Protein AF-A0A2H0HVI5-F1 (afdb_monomer)

Solvent-accessible surface area (backbone atoms only — not comparable to full-atom values): 10942 Å² total; per-residue (Å²): 142,83,60,81,92,54,60,85,53,60,48,28,51,27,35,54,30,91,53,83,80,49,77,86,46,55,82,79,47,24,50,97,37,53,7,28,46,38,38,41,55,53,26,44,51,46,45,40,41,81,86,50,57,68,67,58,27,53,53,19,46,55,47,38,62,49,37,42,50,35,35,37,39,36,44,30,23,17,41,48,92,33,63,17,31,58,68,41,60,29,34,49,93,87,42,84,47,24,49,31,56,37,69,78,41,56,43,52,46,61,58,40,62,72,48,68,34,72,66,49,41,52,52,50,48,67,71,68,52,78,81,70,46,82,85,70,50,62,98,75,74,43,57,63,53,44,30,39,52,15,19,45,44,41,67,78,68,53,66,75,65,98,51,54,62,52,56,71,65,55,40,62,66,47,32,64,56,54,53,49,31,53,45,50,24,52,48,52,46,51,51,52,52,48,56,40,74,66,55,86,130

pLDDT: mean 90.85, std 12.16, range [41.56, 98.5]

Foldseek 3Di:
DDDPVCPQLPQLLAFADQDLVLDDDCVVGQNVLSHVQSLLVVLLLQLLDPPHDPVSNVVSLVSNLNSLLSLLQLLSLHHPVCSSQVNAWADEPNDIDTLSCCSVEVLCPVVCVVLVHPVSLLVVLVVPDPDPAVVVDPPPPGSSVSNSVSSNCCVVLVSPDPDRYDYVVSSVSCNVSSSVSNNVSVNVSVVSSCCSHVPDD

Structure (mmCIF, N/CA/C/O backbone):
data_AF-A0A2H0HVI5-F1
#
_entry.id   AF-A0A2H0HVI5-F1
#
loop_
_atom_site.group_PDB
_atom_site.id
_atom_site.type_symbol
_atom_site.label_atom_id
_atom_site.label_alt_id
_atom_site.label_comp_id
_atom_site.label_asym_id
_atom_site.label_entity_id
_atom_site.label_seq_id
_atom_site.pdbx_PDB_ins_code
_atom_site.Cartn_x
_atom_site.Cartn_y
_atom_site.Cartn_z
_atom_site.occupancy
_atom_site.B_iso_or_equiv
_atom_site.auth_seq_id
_atom_site.auth_comp_id
_atom_site.auth_asym_id
_atom_site.auth_atom_id
_atom_site.pdbx_PDB_model_num
ATOM 1 N N . ARG A 1 1 ? 9.555 -7.559 12.140 1.00 42.09 1 ARG A N 1
ATOM 2 C CA . ARG A 1 1 ? 9.391 -8.697 11.203 1.00 42.09 1 ARG A CA 1
ATOM 3 C C . ARG A 1 1 ? 10.312 -9.815 11.693 1.00 42.09 1 ARG A C 1
ATOM 5 O O . ARG A 1 1 ? 11.499 -9.544 11.778 1.00 42.09 1 ARG A O 1
ATOM 12 N N . GLY A 1 2 ? 9.794 -10.984 12.095 1.00 51.91 2 GLY A N 1
ATOM 13 C CA . GLY A 1 2 ? 10.638 -12.141 12.462 1.00 51.91 2 GLY A CA 1
ATOM 14 C C . GLY A 1 2 ? 10.298 -12.902 13.751 1.00 51.91 2 GLY A C 1
ATOM 15 O O . GLY A 1 2 ? 10.940 -13.909 14.012 1.00 51.91 2 GLY A O 1
ATOM 16 N N . ASP A 1 3 ? 9.310 -12.474 14.535 1.00 54.81 3 ASP A N 1
ATOM 17 C CA . ASP A 1 3 ? 8.812 -13.265 15.669 1.00 54.81 3 ASP A CA 1
ATOM 18 C C . ASP A 1 3 ? 7.831 -14.328 15.137 1.00 54.81 3 ASP A C 1
ATOM 20 O O . ASP A 1 3 ? 6.892 -13.999 14.403 1.00 54.81 3 ASP A O 1
ATOM 24 N N . GLU A 1 4 ? 8.095 -15.605 15.433 1.00 62.34 4 GLU A N 1
ATOM 25 C CA . GLU A 1 4 ? 7.325 -16.758 14.941 1.00 62.34 4 GLU A CA 1
ATOM 26 C C . GLU A 1 4 ? 5.834 -16.640 15.262 1.00 62.34 4 GLU A C 1
ATOM 28 O O . GLU A 1 4 ? 4.999 -17.074 14.465 1.00 62.34 4 GLU A O 1
ATOM 33 N N . ASN A 1 5 ? 5.508 -15.943 16.354 1.00 70.50 5 ASN A N 1
ATOM 34 C CA . ASN A 1 5 ? 4.143 -15.690 16.794 1.00 70.50 5 ASN A CA 1
ATOM 35 C C . ASN A 1 5 ? 3.329 -14.822 15.826 1.00 70.50 5 ASN A C 1
ATOM 37 O O . ASN A 1 5 ? 2.111 -14.815 15.932 1.00 70.50 5 ASN A O 1
ATOM 41 N N . TRP A 1 6 ? 3.956 -14.119 14.875 1.00 79.38 6 TRP A N 1
ATOM 42 C CA . TRP A 1 6 ? 3.275 -13.188 13.961 1.00 79.38 6 TRP A CA 1
ATOM 43 C C . TRP A 1 6 ? 3.305 -13.618 12.494 1.00 79.38 6 TRP A C 1
ATOM 45 O O . TRP A 1 6 ? 2.851 -12.880 11.626 1.00 79.38 6 TRP A O 1
ATOM 55 N N . ARG A 1 7 ? 3.797 -14.823 12.175 1.00 81.44 7 ARG A N 1
ATOM 56 C CA . ARG A 1 7 ? 3.817 -15.319 10.782 1.00 81.44 7 ARG A CA 1
ATOM 57 C C . ARG A 1 7 ? 2.430 -15.359 10.139 1.00 81.44 7 ARG A C 1
ATOM 59 O O . ARG A 1 7 ? 2.315 -15.168 8.930 1.00 81.44 7 ARG A O 1
ATOM 66 N N . PHE A 1 8 ? 1.392 -15.565 10.946 1.00 86.31 8 PHE A N 1
ATOM 67 C CA . PHE A 1 8 ? 0.007 -15.611 10.487 1.00 86.31 8 PHE A CA 1
ATOM 68 C C . PHE A 1 8 ? -0.481 -14.281 9.888 1.00 86.31 8 PHE A C 1
ATOM 70 O O . PHE A 1 8 ? -1.423 -14.298 9.105 1.00 86.31 8 PHE A O 1
ATOM 77 N N . THR A 1 9 ? 0.166 -13.147 10.189 1.00 91.62 9 THR A N 1
ATOM 78 C CA . THR A 1 9 ? -0.220 -11.841 9.630 1.00 91.62 9 THR A CA 1
ATOM 79 C C . THR A 1 9 ? 0.353 -11.601 8.239 1.00 91.62 9 THR A C 1
ATOM 81 O O . THR A 1 9 ? 0.055 -10.578 7.641 1.00 91.62 9 THR A O 1
ATOM 84 N N . GLY A 1 10 ? 1.173 -12.508 7.694 1.00 92.31 10 GLY A N 1
ATOM 85 C CA . GLY A 1 10 ? 1.771 -12.354 6.363 1.00 92.31 10 GLY A CA 1
ATOM 86 C C . GLY A 1 10 ? 0.758 -11.969 5.271 1.00 92.31 10 GLY A C 1
ATOM 87 O O . GLY A 1 10 ? 0.993 -10.983 4.576 1.00 92.31 10 GLY A O 1
ATOM 88 N N . PRO A 1 11 ? -0.383 -12.674 5.144 1.00 95.12 11 PRO A N 1
ATOM 89 C CA . PRO A 1 11 ? -1.438 -12.331 4.188 1.00 95.12 11 PRO A CA 1
ATOM 90 C C . PRO A 1 11 ? -2.110 -10.976 4.426 1.00 95.12 11 PRO A C 1
ATOM 92 O O . PRO A 1 11 ? -2.669 -10.405 3.499 1.00 95.12 11 PRO A O 1
ATOM 95 N N . TRP A 1 1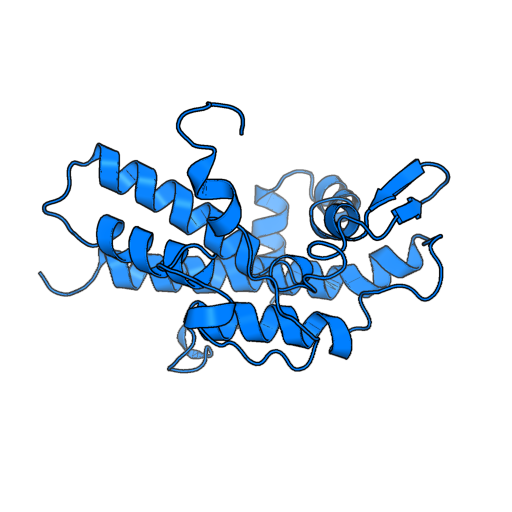2 ? -2.045 -10.427 5.642 1.00 97.69 12 TRP A N 1
ATOM 96 C CA . TRP A 1 12 ? -2.689 -9.152 5.970 1.00 97.69 12 TRP A CA 1
ATOM 97 C C . TRP A 1 12 ? -2.056 -7.969 5.250 1.00 97.69 12 TRP A C 1
ATOM 99 O O . TRP A 1 12 ? -2.647 -6.905 5.219 1.00 97.69 12 TRP A O 1
ATOM 109 N N . HIS A 1 13 ? -0.865 -8.125 4.684 1.00 97.19 13 HIS A N 1
ATOM 110 C CA . HIS A 1 13 ? -0.154 -7.021 4.055 1.00 97.19 13 HIS A CA 1
ATOM 111 C C . HIS A 1 13 ? -0.557 -6.796 2.597 1.00 97.19 13 HIS A C 1
ATOM 113 O O . HIS A 1 13 ? -0.089 -5.838 2.006 1.00 97.19 13 HIS A O 1
ATOM 119 N N . TYR A 1 14 ? -1.379 -7.646 1.977 1.00 95.69 14 TYR A N 1
ATOM 120 C CA . TYR A 1 14 ? -1.675 -7.525 0.547 1.00 95.69 14 TYR A CA 1
ATOM 121 C C . TYR A 1 14 ? -3.065 -8.045 0.166 1.00 95.69 14 TYR A C 1
ATOM 123 O O . TYR A 1 14 ? -3.761 -8.704 0.941 1.00 95.69 14 TYR A O 1
ATOM 131 N N . LEU A 1 15 ? -3.447 -7.754 -1.073 1.00 95.56 15 LEU A N 1
ATOM 132 C CA . LEU A 1 15 ? -4.548 -8.342 -1.816 1.00 95.56 15 LEU A CA 1
ATOM 133 C C . LEU A 1 15 ? -4.002 -8.831 -3.164 1.00 95.56 15 LEU A C 1
ATOM 135 O O . LEU A 1 15 ? -3.694 -8.034 -4.043 1.00 95.56 15 LEU A O 1
ATOM 139 N N . ASN A 1 16 ? -3.900 -10.146 -3.348 1.00 89.44 16 ASN A N 1
ATOM 140 C CA . ASN A 1 16 ? -3.445 -10.702 -4.623 1.00 89.44 16 ASN A CA 1
ATOM 141 C C . ASN A 1 16 ? -4.637 -10.984 -5.536 1.00 89.44 16 ASN A C 1
ATOM 143 O O . ASN A 1 16 ? -5.359 -11.965 -5.321 1.00 89.44 16 ASN A O 1
ATOM 147 N N . VAL A 1 17 ? -4.802 -10.171 -6.577 1.00 89.25 17 VAL A N 1
ATOM 148 C CA . VAL A 1 17 ? -5.860 -10.321 -7.584 1.00 89.25 17 VAL A CA 1
ATOM 149 C C . VAL A 1 17 ? -5.454 -11.320 -8.678 1.00 89.25 17 VAL A C 1
ATOM 151 O O . VAL A 1 17 ? -4.260 -11.481 -8.963 1.00 89.25 17 VAL A O 1
ATOM 154 N N . PRO A 1 18 ? -6.410 -12.045 -9.289 1.00 88.88 18 PRO A N 1
ATOM 155 C CA . PRO A 1 18 ? -6.102 -12.988 -10.367 1.00 88.88 18 PRO A CA 1
ATOM 156 C C . PRO A 1 18 ? -5.662 -12.290 -11.662 1.00 88.88 18 PRO A C 1
ATOM 158 O O . PRO A 1 18 ? -4.845 -12.839 -12.398 1.00 88.88 18 PRO A O 1
ATOM 161 N N . ASP A 1 19 ? -6.178 -11.089 -11.920 1.00 90.19 19 ASP A N 1
ATOM 162 C CA . ASP A 1 19 ? -5.877 -10.261 -13.083 1.00 90.19 19 ASP A CA 1
ATOM 163 C C . ASP A 1 19 ? -6.033 -8.765 -12.745 1.00 90.19 19 ASP A C 1
ATOM 165 O O . ASP A 1 19 ? -6.503 -8.394 -11.668 1.00 90.19 19 ASP A O 1
ATOM 169 N N . LEU A 1 20 ? -5.631 -7.893 -13.677 1.00 88.19 20 LEU A N 1
ATOM 170 C CA . LEU A 1 20 ? -5.761 -6.434 -13.544 1.00 88.19 20 LEU A CA 1
ATOM 171 C C . LEU A 1 20 ? -7.160 -5.911 -13.918 1.00 88.19 20 LEU A C 1
ATOM 173 O O . LEU A 1 20 ? -7.317 -4.725 -14.197 1.00 88.19 20 LEU A O 1
ATOM 177 N N . GLY A 1 21 ? -8.178 -6.776 -13.934 1.00 89.69 21 GLY A N 1
ATOM 178 C CA . GLY A 1 21 ? -9.580 -6.362 -13.930 1.00 89.69 21 GLY A CA 1
ATOM 179 C C . GLY A 1 21 ? -10.015 -5.804 -12.574 1.00 89.69 21 GLY A C 1
ATOM 180 O O . GLY A 1 21 ? -11.045 -5.140 -12.498 1.00 89.69 21 GLY A O 1
ATOM 181 N N . CYS A 1 22 ? -9.218 -6.037 -11.520 1.00 90.62 22 CYS A N 1
ATOM 182 C CA . CYS A 1 22 ? -9.430 -5.503 -10.173 1.00 90.62 22 CYS A CA 1
ATOM 183 C C . CYS A 1 22 ? -10.828 -5.815 -9.618 1.00 90.62 22 CYS A C 1
ATOM 185 O O . CYS A 1 22 ? -11.412 -5.034 -8.873 1.00 90.62 22 CYS A O 1
ATOM 187 N N . ASP A 1 23 ? -11.380 -6.971 -9.984 1.00 90.69 23 ASP A N 1
ATOM 188 C CA . ASP A 1 23 ? -12.621 -7.466 -9.407 1.00 90.69 23 ASP A CA 1
ATOM 189 C C . ASP A 1 23 ? -12.309 -8.144 -8.073 1.00 90.69 23 ASP A C 1
ATOM 191 O O . ASP A 1 23 ? -11.677 -9.199 -8.050 1.00 90.69 23 ASP A O 1
ATOM 195 N N . TYR A 1 24 ? -12.717 -7.535 -6.960 1.00 92.06 24 TYR A N 1
ATOM 196 C CA . TYR A 1 24 ? -12.507 -8.097 -5.627 1.00 92.06 24 TYR A CA 1
ATOM 197 C C . TYR A 1 24 ? -13.657 -9.020 -5.226 1.00 92.06 24 TYR A C 1
ATOM 199 O O . TYR A 1 24 ? -14.791 -8.572 -5.035 1.00 92.06 24 TYR A O 1
ATOM 207 N N . GLN A 1 25 ? -13.338 -10.297 -5.008 1.00 93.75 25 GLN A N 1
ATOM 208 C CA . GLN A 1 25 ? -14.281 -11.302 -4.527 1.00 93.75 25 GLN A CA 1
ATOM 209 C C . GLN A 1 25 ? -13.816 -11.836 -3.164 1.00 93.75 25 GLN A C 1
ATOM 211 O O . GLN A 1 25 ? -12.875 -12.632 -3.123 1.00 93.75 25 GLN A O 1
ATOM 216 N N . PRO A 1 26 ? -14.466 -11.467 -2.039 1.00 93.00 26 PRO A N 1
ATOM 217 C CA . PRO A 1 26 ? -13.987 -11.827 -0.702 1.00 93.00 26 PRO A CA 1
ATOM 218 C C . PRO A 1 26 ? -13.716 -13.327 -0.492 1.00 93.00 26 PRO A C 1
ATOM 220 O O . PRO A 1 26 ? -12.635 -13.647 -0.004 1.00 93.00 26 PRO A O 1
ATOM 223 N N 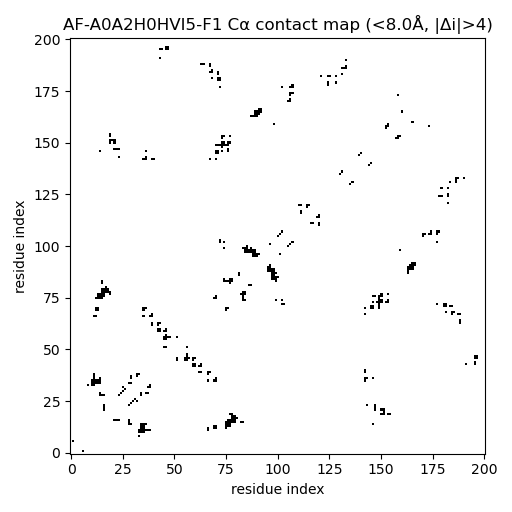. PRO A 1 27 ? -14.584 -14.270 -0.925 1.00 93.25 27 PRO A N 1
ATOM 224 C CA . PRO A 1 27 ? -14.304 -15.699 -0.752 1.00 93.25 27 PRO A CA 1
ATOM 225 C C . PRO A 1 27 ? -13.043 -16.185 -1.483 1.00 93.25 27 PRO A C 1
ATOM 227 O O . PRO A 1 27 ? -12.433 -17.167 -1.072 1.00 93.25 27 PRO A O 1
ATOM 230 N N . ARG A 1 28 ? -12.661 -15.516 -2.579 1.00 93.06 28 ARG A N 1
ATOM 231 C CA . ARG A 1 28 ? -11.523 -15.880 -3.433 1.00 93.06 28 ARG A CA 1
ATOM 232 C C . ARG A 1 28 ? -10.239 -15.167 -3.017 1.00 93.06 28 ARG A C 1
ATOM 234 O O . ARG A 1 28 ? -9.172 -15.774 -3.037 1.00 93.06 28 ARG A O 1
ATOM 241 N N . ASP A 1 29 ? -10.342 -13.880 -2.701 1.00 93.88 29 ASP A N 1
ATOM 242 C CA . ASP A 1 29 ? -9.189 -12.985 -2.561 1.00 93.88 29 ASP A CA 1
ATOM 243 C C . ASP A 1 29 ? -8.909 -12.587 -1.105 1.00 93.88 29 ASP A C 1
ATOM 245 O O . ASP A 1 29 ? -7.816 -12.116 -0.804 1.00 93.88 29 ASP A O 1
ATOM 249 N N . CYS A 1 30 ? -9.868 -12.797 -0.199 1.00 95.31 30 CYS A N 1
ATOM 250 C CA . CYS A 1 30 ? -9.744 -12.512 1.232 1.00 95.31 30 CYS A CA 1
ATOM 251 C C . CYS A 1 30 ? -10.417 -13.593 2.099 1.00 95.31 30 CYS A C 1
ATOM 253 O O . CYS A 1 30 ? -11.305 -13.283 2.904 1.00 95.31 30 CYS A O 1
ATOM 255 N N . PRO A 1 31 ? -10.044 -14.876 1.929 1.00 94.62 31 PRO A N 1
ATOM 256 C CA . PRO A 1 31 ? -10.649 -15.966 2.687 1.00 94.62 31 PRO A CA 1
ATOM 257 C C . PRO A 1 31 ? -10.483 -15.724 4.191 1.00 94.62 31 PRO A C 1
ATOM 259 O O . PRO A 1 31 ? -9.406 -15.346 4.653 1.00 94.62 31 PRO A O 1
ATOM 262 N N . ASP A 1 32 ? -11.570 -15.895 4.943 1.00 94.06 32 ASP A N 1
ATOM 263 C CA . ASP A 1 32 ? -11.634 -15.666 6.395 1.00 94.06 32 ASP A CA 1
ATOM 264 C C . ASP A 1 32 ? -11.198 -14.257 6.846 1.00 94.06 32 ASP A C 1
ATOM 266 O O . ASP A 1 32 ? -10.831 -14.047 8.001 1.00 94.06 32 ASP A O 1
ATOM 270 N N . GLY A 1 33 ? -11.209 -13.273 5.938 1.00 94.62 33 GLY A N 1
ATOM 271 C CA . GLY A 1 33 ? -10.701 -11.928 6.210 1.00 94.62 33 GLY A CA 1
ATOM 272 C C . GLY A 1 33 ? -9.169 -11.824 6.231 1.00 94.62 33 GLY A C 1
ATOM 273 O O . GLY A 1 33 ? -8.643 -10.781 6.615 1.00 94.62 33 GLY A O 1
ATOM 274 N N . ASN A 1 34 ? -8.439 -12.863 5.808 1.00 95.62 34 ASN A N 1
ATOM 275 C CA . ASN A 1 34 ? -6.972 -12.886 5.769 1.00 95.62 34 ASN A CA 1
ATOM 276 C C . ASN A 1 34 ? -6.408 -12.206 4.513 1.00 95.62 34 ASN A C 1
ATOM 278 O O . ASN A 1 34 ? -5.737 -12.824 3.688 1.00 95.62 34 ASN A O 1
ATOM 282 N N . CYS A 1 35 ? -6.668 -10.911 4.396 1.00 97.06 35 CYS A N 1
ATOM 283 C CA . CYS A 1 35 ? -6.061 -10.005 3.426 1.00 97.06 35 CYS A CA 1
ATOM 284 C C . CYS A 1 35 ? -5.971 -8.599 4.034 1.00 97.06 35 CYS A C 1
ATOM 286 O O . CYS A 1 35 ? -6.497 -8.364 5.124 1.00 97.06 35 CYS A O 1
ATOM 288 N N . VAL A 1 36 ? -5.367 -7.647 3.322 1.00 98.00 36 VAL A N 1
ATOM 289 C CA . VAL A 1 36 ? -5.245 -6.256 3.795 1.00 98.00 36 VAL A CA 1
ATOM 290 C C . VAL A 1 36 ? -6.581 -5.579 4.106 1.00 98.00 36 VAL A C 1
ATOM 292 O O . VAL A 1 36 ? -6.726 -5.027 5.196 1.00 98.00 36 VAL A O 1
ATOM 295 N N . ILE A 1 37 ? -7.594 -5.745 3.250 1.00 97.50 37 ILE A N 1
ATOM 296 C CA . ILE A 1 37 ? -8.943 -5.193 3.464 1.00 97.50 37 ILE A CA 1
ATOM 297 C C . ILE A 1 37 ? -9.532 -5.720 4.783 1.00 97.50 37 ILE A C 1
ATOM 299 O O . ILE A 1 37 ? -9.935 -4.951 5.656 1.00 97.50 37 ILE A O 1
ATOM 303 N N . GLY A 1 38 ? -9.559 -7.049 4.948 1.00 97.62 38 GLY A N 1
ATOM 304 C CA . GLY A 1 38 ? -10.138 -7.693 6.129 1.00 97.62 38 GLY A CA 1
ATOM 305 C C . GLY A 1 38 ? -9.365 -7.387 7.412 1.00 97.62 38 GLY A C 1
ATOM 306 O O . GLY A 1 38 ? -9.968 -7.187 8.469 1.00 97.62 38 GLY A O 1
ATOM 307 N N . ALA A 1 39 ? -8.038 -7.287 7.322 1.00 98.25 39 ALA A N 1
ATOM 308 C CA . ALA A 1 39 ? -7.184 -6.961 8.451 1.00 98.25 39 ALA A CA 1
ATOM 309 C C . ALA A 1 39 ? -7.342 -5.501 8.898 1.00 98.25 39 ALA A C 1
ATOM 311 O O . ALA A 1 39 ? -7.456 -5.263 10.102 1.00 98.25 39 ALA A O 1
ATOM 312 N N . ILE A 1 40 ? -7.419 -4.533 7.975 1.00 98.38 40 ILE A N 1
ATOM 313 C CA . ILE A 1 40 ? -7.707 -3.132 8.324 1.00 98.38 40 ILE A CA 1
ATOM 314 C C . ILE A 1 40 ? -9.057 -3.046 9.039 1.00 98.38 40 ILE A C 1
ATOM 316 O O . ILE A 1 40 ? -9.129 -2.488 10.136 1.00 98.38 40 ILE A O 1
ATOM 320 N N . ASP A 1 41 ? -10.102 -3.662 8.488 1.00 97.25 41 ASP A N 1
ATOM 321 C CA . ASP A 1 41 ? -11.434 -3.687 9.097 1.00 97.25 41 ASP A CA 1
ATOM 322 C C . ASP A 1 41 ? -11.423 -4.297 10.507 1.00 97.25 41 ASP A C 1
ATOM 324 O O . ASP A 1 41 ? -11.965 -3.723 11.456 1.00 97.25 41 ASP A O 1
ATOM 328 N N . ALA A 1 42 ? -10.803 -5.468 10.671 1.00 97.88 42 ALA A N 1
ATOM 329 C CA . ALA A 1 42 ? -10.755 -6.168 11.951 1.00 97.88 42 ALA A CA 1
ATOM 330 C C . ALA A 1 42 ? -9.976 -5.377 13.012 1.00 97.88 42 ALA A C 1
ATOM 332 O O . ALA A 1 42 ? -10.465 -5.198 14.130 1.00 97.88 42 ALA A O 1
ATOM 333 N N . GLN A 1 43 ? -8.792 -4.865 12.668 1.00 98.25 43 GLN A N 1
ATOM 334 C CA . GLN A 1 43 ? -7.958 -4.119 13.612 1.00 98.25 43 GLN A CA 1
ATOM 335 C C . GLN A 1 43 ? -8.574 -2.758 13.956 1.00 98.25 43 GLN A C 1
ATOM 337 O O . GLN A 1 43 ? -8.507 -2.332 15.107 1.00 98.25 43 GLN A O 1
ATOM 342 N N . THR A 1 44 ? -9.272 -2.112 13.020 1.00 97.50 44 THR A N 1
ATOM 343 C CA . THR A 1 44 ? -10.004 -0.866 13.302 1.00 97.50 44 THR A CA 1
ATOM 344 C C . THR A 1 44 ? -11.121 -1.087 14.324 1.00 97.50 44 THR A C 1
ATOM 346 O O . THR A 1 44 ? -11.270 -0.282 15.242 1.00 97.50 44 THR A O 1
ATOM 349 N N . ARG A 1 45 ? -11.859 -2.207 14.244 1.00 97.19 45 ARG A N 1
ATOM 350 C CA . ARG A 1 45 ? -12.878 -2.557 15.254 1.00 97.19 45 ARG A CA 1
ATOM 351 C C . ARG A 1 45 ? -12.263 -2.771 16.639 1.00 97.19 45 ARG A C 1
ATOM 353 O O . ARG A 1 45 ? -12.782 -2.241 17.615 1.00 97.19 45 ARG A O 1
ATOM 360 N N . VAL A 1 46 ? -11.136 -3.485 16.725 1.00 97.88 46 VAL A N 1
ATOM 361 C CA . VAL A 1 46 ? -10.410 -3.682 17.998 1.00 97.88 46 VAL A CA 1
ATOM 362 C C . VAL A 1 46 ? -9.910 -2.352 18.565 1.00 97.88 46 VAL A C 1
ATOM 364 O O . VAL A 1 46 ? -9.955 -2.139 19.773 1.00 97.88 46 VAL A O 1
ATOM 367 N N . LEU A 1 47 ? -9.438 -1.444 17.708 1.00 97.50 47 LEU A N 1
ATOM 368 C CA . LEU A 1 47 ? -8.967 -0.123 18.117 1.00 97.50 47 LEU A CA 1
ATOM 369 C C . LEU A 1 47 ? -10.101 0.751 18.683 1.00 97.50 47 LEU A C 1
ATOM 371 O O . LEU A 1 47 ? -9.892 1.436 19.695 1.00 97.50 47 LEU A O 1
ATOM 375 N N . ALA A 1 48 ? -11.275 0.714 18.049 1.00 96.62 48 ALA A N 1
ATOM 376 C CA . ALA A 1 48 ? -12.454 1.490 18.434 1.00 96.62 48 ALA A CA 1
ATOM 377 C C . ALA A 1 48 ? -13.113 0.983 19.728 1.00 96.62 48 ALA A C 1
ATOM 379 O O . ALA A 1 48 ? -13.660 1.769 20.498 1.00 96.62 48 ALA A O 1
ATOM 380 N N . ASP A 1 49 ? -13.028 -0.318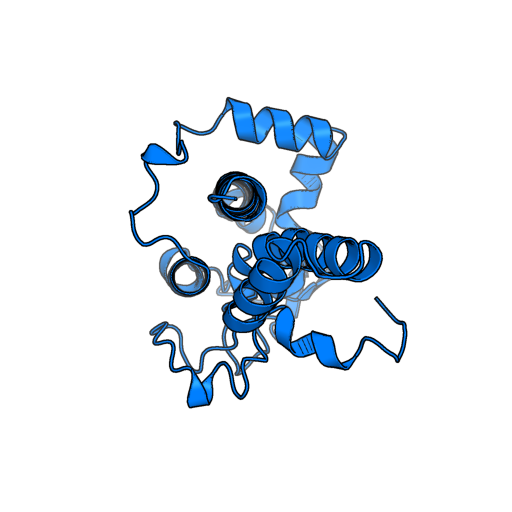 20.001 1.00 96.69 49 ASP A N 1
ATOM 381 C CA . ASP A 1 49 ? -13.638 -0.931 21.178 1.00 96.69 49 ASP A CA 1
ATOM 382 C C . ASP A 1 49 ? -12.889 -0.549 22.470 1.00 96.69 49 ASP A C 1
ATOM 384 O O . ASP A 1 49 ? -11.822 -1.076 22.799 1.00 96.69 49 ASP A O 1
ATOM 388 N N . ALA A 1 50 ? -13.468 0.382 23.235 1.00 94.31 50 ALA A N 1
ATOM 389 C CA . ALA A 1 50 ? -12.915 0.856 24.502 1.00 94.31 50 ALA A CA 1
ATOM 390 C C . ALA A 1 50 ? -12.917 -0.206 25.619 1.00 94.31 50 ALA A C 1
ATOM 392 O O . ALA A 1 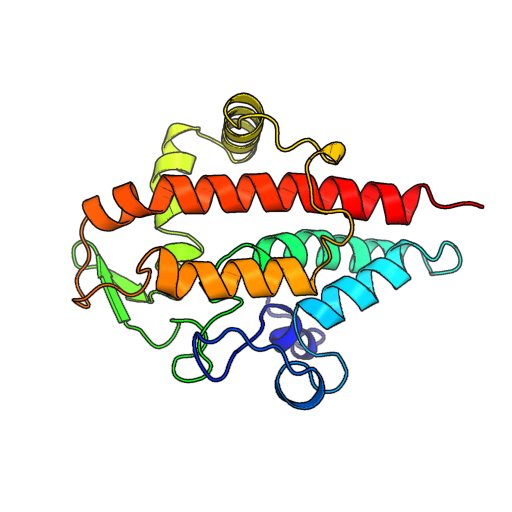50 ? -12.209 -0.020 26.610 1.00 94.31 50 ALA A O 1
ATOM 393 N N . SER A 1 51 ? -13.663 -1.308 25.464 1.00 96.44 51 SER A N 1
ATOM 394 C CA . SER A 1 51 ? -13.667 -2.425 26.417 1.00 96.44 51 SER A CA 1
ATOM 395 C C . SER A 1 51 ? -12.442 -3.338 26.265 1.00 96.44 51 SER A C 1
ATOM 397 O O . SER A 1 51 ? -12.090 -4.064 27.198 1.00 96.44 51 SER A O 1
ATOM 399 N N . GLN A 1 52 ? -11.746 -3.278 25.122 1.00 97.69 52 GLN A N 1
ATOM 400 C CA . GLN A 1 52 ? -10.540 -4.070 24.894 1.00 97.69 52 GLN A CA 1
ATOM 401 C C . GLN A 1 52 ? -9.396 -3.644 25.821 1.00 97.69 52 GLN A C 1
ATOM 403 O O . GLN A 1 52 ? -9.206 -2.451 26.090 1.00 97.69 52 GLN A O 1
ATOM 408 N N . PRO A 1 53 ? -8.530 -4.589 26.232 1.00 97.94 53 PRO A N 1
ATOM 409 C CA . PRO A 1 53 ? -7.311 -4.259 26.951 1.00 97.94 53 PRO A CA 1
ATOM 410 C C . PRO A 1 53 ? -6.474 -3.228 26.187 1.00 97.94 53 PRO A C 1
ATOM 412 O O . PRO A 1 53 ? -6.242 -3.364 24.984 1.00 97.94 53 PRO A O 1
ATOM 415 N N . ARG A 1 54 ? -5.929 -2.233 26.897 1.00 96.50 54 ARG A N 1
ATOM 416 C CA . ARG A 1 54 ? -5.087 -1.173 26.304 1.00 96.50 54 ARG A CA 1
ATOM 417 C C . ARG A 1 54 ? -3.990 -1.726 25.389 1.00 96.50 54 ARG A C 1
ATOM 419 O O . ARG A 1 54 ? -3.737 -1.166 24.328 1.00 96.50 54 ARG A O 1
ATOM 426 N N . GLN A 1 55 ? -3.362 -2.831 25.785 1.00 97.19 55 GLN A N 1
ATOM 427 C CA . GLN A 1 55 ? -2.312 -3.475 24.999 1.00 97.19 55 GLN A CA 1
ATOM 428 C C . GLN A 1 55 ? -2.824 -3.995 23.644 1.00 97.19 55 GLN A C 1
ATOM 430 O O . GLN A 1 55 ? -2.166 -3.779 22.629 1.00 97.19 55 GLN A O 1
ATOM 435 N N . LYS A 1 56 ? -4.026 -4.586 23.603 1.00 96.94 56 LYS A N 1
ATOM 436 C CA . LYS A 1 56 ? -4.668 -5.033 22.356 1.00 96.94 56 LYS A CA 1
ATOM 437 C C . LYS A 1 56 ? -4.996 -3.865 21.436 1.00 96.94 56 LYS A C 1
ATOM 439 O O . LYS A 1 56 ? -4.749 -3.947 20.239 1.00 96.94 56 LYS A O 1
ATOM 444 N N . ARG A 1 57 ? -5.460 -2.747 21.996 1.00 97.88 57 ARG A N 1
ATOM 445 C CA . ARG A 1 57 ? -5.719 -1.519 21.227 1.00 97.88 57 ARG A CA 1
ATOM 446 C C . ARG A 1 57 ? -4.433 -0.907 20.658 1.00 97.88 57 ARG A C 1
ATOM 448 O O . ARG A 1 57 ? -4.433 -0.439 19.527 1.00 97.88 57 ARG A O 1
ATOM 455 N N . ILE A 1 58 ? -3.320 -0.952 21.398 1.00 97.19 58 ILE A N 1
ATOM 456 C CA . ILE A 1 58 ? -1.999 -0.511 20.906 1.00 97.19 58 ILE A CA 1
ATOM 457 C C . ILE A 1 58 ? -1.499 -1.410 19.768 1.00 97.19 58 ILE A C 1
ATOM 459 O O . ILE A 1 58 ? -0.949 -0.906 18.791 1.00 97.19 58 ILE A O 1
ATOM 463 N N . GLU A 1 59 ? -1.664 -2.728 19.883 1.00 96.75 59 GLU A N 1
ATOM 464 C CA . GLU A 1 59 ? -1.336 -3.673 18.806 1.00 96.75 59 GLU A CA 1
ATOM 465 C C . GLU A 1 59 ? -2.172 -3.391 17.555 1.00 96.75 59 GLU A C 1
ATOM 467 O O . GLU A 1 59 ? -1.609 -3.224 16.473 1.00 96.75 59 GLU A O 1
ATOM 472 N N . ALA A 1 60 ? -3.485 -3.228 17.721 1.00 97.62 60 ALA A N 1
ATOM 473 C CA . ALA A 1 60 ? -4.393 -2.877 16.639 1.00 97.62 60 ALA A CA 1
ATOM 474 C C . ALA A 1 60 ? -4.014 -1.555 15.961 1.00 97.62 60 ALA A C 1
ATOM 476 O O . ALA A 1 60 ? -3.942 -1.497 14.737 1.00 97.62 60 ALA A O 1
ATOM 477 N N . LEU A 1 61 ? -3.674 -0.517 16.734 1.00 98.00 61 LEU A N 1
ATOM 478 C CA . LEU A 1 61 ? -3.203 0.760 16.193 1.00 98.00 61 LEU A CA 1
ATOM 479 C C . LEU A 1 61 ? -1.957 0.588 15.314 1.00 98.00 61 LEU A C 1
ATOM 481 O O . LEU A 1 61 ? -1.889 1.163 14.231 1.00 98.00 61 LEU A O 1
ATOM 485 N N . LYS A 1 62 ? -0.976 -0.210 15.754 1.00 97.62 62 LYS A N 1
ATOM 486 C CA . LYS A 1 62 ? 0.239 -0.472 14.964 1.00 97.62 62 LYS A CA 1
ATOM 487 C C . LYS A 1 62 ? -0.093 -1.147 13.636 1.00 97.62 62 LYS A C 1
ATOM 489 O O . LYS A 1 62 ? 0.473 -0.757 12.617 1.00 97.62 62 LYS A O 1
ATOM 494 N N . PHE A 1 63 ? -1.000 -2.126 13.646 1.00 98.06 63 PHE A N 1
ATOM 495 C CA . PHE A 1 63 ? -1.455 -2.768 12.415 1.00 98.06 63 PHE A CA 1
ATOM 496 C C . PHE A 1 63 ? -2.196 -1.788 11.514 1.00 98.06 63 PHE A C 1
ATOM 498 O O . PHE A 1 63 ? -1.827 -1.673 10.356 1.00 98.06 63 PHE A O 1
ATOM 505 N N . VAL A 1 64 ? -3.164 -1.033 12.033 1.00 98.31 64 VAL A N 1
ATOM 506 C CA . VAL A 1 64 ? -3.915 -0.040 11.251 1.00 98.31 64 VAL A CA 1
ATOM 507 C C . VAL A 1 64 ? -2.973 0.948 10.557 1.00 98.31 64 VAL A C 1
ATOM 509 O O . VAL A 1 64 ? -3.059 1.124 9.346 1.00 98.31 64 VAL A O 1
ATOM 512 N N . VAL A 1 65 ? -2.019 1.538 11.287 1.00 97.69 65 VAL A N 1
ATOM 513 C CA . VAL A 1 65 ? -1.044 2.481 10.709 1.00 97.69 65 VAL A CA 1
ATOM 514 C C . VAL A 1 65 ? -0.226 1.834 9.588 1.00 97.69 65 VAL A C 1
ATOM 516 O O . VAL A 1 65 ? -0.005 2.453 8.551 1.00 97.69 65 VAL A O 1
ATOM 519 N N . HIS A 1 66 ? 0.228 0.597 9.788 1.00 97.81 66 HIS A N 1
ATOM 520 C CA . HIS A 1 66 ? 1.067 -0.099 8.816 1.00 97.81 66 HIS A CA 1
ATOM 521 C C . HIS A 1 66 ? 0.283 -0.532 7.572 1.00 97.81 66 HIS A C 1
ATOM 523 O O . HIS A 1 66 ? 0.701 -0.255 6.452 1.00 97.81 66 HIS A O 1
ATOM 529 N N . LEU A 1 67 ? -0.870 -1.169 7.773 1.00 98.50 67 LEU A N 1
ATOM 530 C CA . LEU A 1 67 ? -1.676 -1.762 6.712 1.00 98.50 67 LEU A CA 1
ATOM 531 C C . LEU A 1 67 ? -2.311 -0.711 5.803 1.00 98.50 67 LEU A C 1
ATOM 533 O O . LEU A 1 67 ? -2.382 -0.926 4.600 1.00 98.50 67 LEU A O 1
ATOM 537 N N . VAL A 1 68 ? -2.705 0.449 6.342 1.00 98.31 68 VAL A N 1
ATOM 538 C CA . VAL A 1 68 ? -3.172 1.562 5.499 1.00 98.31 68 VAL A CA 1
ATOM 539 C C . VAL A 1 68 ? -2.048 2.059 4.584 1.00 98.31 68 VAL A C 1
ATOM 541 O O . VAL A 1 68 ? -2.310 2.393 3.433 1.00 98.31 68 VAL A O 1
ATOM 544 N N . GLY A 1 69 ? -0.797 2.074 5.055 1.00 97.25 69 GLY A N 1
ATOM 545 C CA . GLY A 1 69 ? 0.361 2.368 4.208 1.00 97.25 69 GLY A CA 1
ATOM 546 C C . GLY A 1 69 ? 0.556 1.325 3.104 1.00 97.25 69 GLY A C 1
ATOM 547 O O . GLY A 1 69 ? 0.654 1.692 1.933 1.00 97.25 69 GLY A O 1
ATOM 548 N N . ASP A 1 70 ? 0.551 0.043 3.476 1.00 98.19 70 ASP A N 1
ATOM 549 C CA . ASP A 1 70 ? 0.687 -1.088 2.550 1.00 98.19 70 ASP A CA 1
ATOM 550 C C . ASP A 1 70 ? -0.391 -1.062 1.456 1.00 98.19 70 ASP A C 1
ATOM 552 O O . ASP A 1 70 ? -0.074 -1.130 0.273 1.00 98.19 70 ASP A O 1
ATOM 556 N N . GLU A 1 71 ? -1.663 -0.879 1.820 1.00 97.31 71 GLU A N 1
ATOM 557 C CA . GLU A 1 71 ? -2.787 -0.880 0.873 1.00 97.31 71 GLU A CA 1
ATOM 558 C C . GLU A 1 71 ? -2.675 0.216 -0.195 1.00 97.31 71 GLU A C 1
ATOM 560 O O . GLU A 1 71 ? -3.204 0.069 -1.298 1.00 97.31 71 GLU A O 1
ATOM 565 N N . HIS A 1 72 ? -1.958 1.307 0.092 1.00 97.50 72 HIS A N 1
ATOM 566 C CA . HIS A 1 72 ? -1.740 2.397 -0.856 1.00 97.50 72 HIS A CA 1
ATOM 567 C C . HIS A 1 72 ? -0.555 2.167 -1.801 1.00 97.50 72 HIS A C 1
ATOM 569 O O . HIS A 1 72 ? -0.470 2.868 -2.814 1.00 97.50 72 HIS A O 1
ATOM 575 N N . GLN A 1 73 ? 0.316 1.192 -1.526 1.00 98.19 73 GLN A N 1
ATOM 576 C CA . GLN A 1 73 ? 1.369 0.757 -2.443 1.00 98.19 73 GLN A CA 1
ATOM 577 C C . GLN A 1 73 ? 0.723 -0.102 -3.549 1.00 98.19 73 GLN A C 1
ATOM 579 O O . GLN A 1 73 ? 0.224 -1.187 -3.251 1.00 98.19 73 GLN A O 1
ATOM 584 N N . PRO A 1 74 ? 0.701 0.339 -4.825 1.00 97.94 74 PRO A N 1
ATOM 585 C CA . PRO A 1 74 ? -0.062 -0.333 -5.881 1.00 97.94 74 PRO A CA 1
ATOM 586 C C . PRO A 1 74 ? 0.159 -1.848 -5.982 1.00 97.94 74 PRO A C 1
ATOM 588 O O . PRO A 1 74 ? -0.790 -2.608 -6.144 1.00 97.94 74 PRO A O 1
ATOM 591 N N . LEU A 1 75 ? 1.401 -2.311 -5.830 1.00 98.00 75 LEU A N 1
ATOM 592 C CA . LEU A 1 75 ? 1.770 -3.720 -5.965 1.00 98.00 75 LEU A CA 1
ATOM 593 C C . LEU A 1 75 ? 1.407 -4.586 -4.748 1.00 98.00 75 LEU A C 1
ATOM 595 O O . LEU A 1 75 ? 1.477 -5.809 -4.856 1.00 98.00 75 LEU A O 1
ATOM 599 N N . HIS A 1 76 ? 0.974 -3.999 -3.627 1.00 97.94 76 HIS A N 1
ATOM 600 C CA . HIS A 1 76 ? 0.305 -4.753 -2.560 1.00 97.94 76 HIS A CA 1
ATOM 601 C C . HIS A 1 76 ? -1.123 -5.151 -2.953 1.00 97.94 76 HIS A C 1
ATOM 603 O O . HIS A 1 76 ? -1.664 -6.073 -2.356 1.00 97.94 76 HIS A O 1
ATOM 609 N N . ALA A 1 77 ? -1.717 -4.527 -3.975 1.00 96.12 77 ALA A N 1
ATOM 610 C CA . ALA A 1 77 ? -2.964 -4.958 -4.611 1.00 96.12 77 ALA A CA 1
ATOM 611 C C . ALA A 1 77 ? -2.690 -5.592 -5.995 1.00 96.12 77 ALA A C 1
ATOM 613 O O . ALA A 1 77 ? -3.377 -5.314 -6.979 1.00 96.12 77 ALA A O 1
ATOM 614 N N . GLY A 1 78 ? -1.603 -6.367 -6.086 1.00 93.31 78 GLY A N 1
ATOM 615 C CA . GLY A 1 78 ? -1.000 -6.816 -7.338 1.00 93.31 78 GLY A CA 1
ATOM 616 C C . GLY A 1 78 ? -1.406 -8.209 -7.814 1.00 93.31 78 GLY A C 1
ATOM 617 O O . GLY A 1 78 ? -2.252 -8.892 -7.238 1.00 93.31 78 GLY A O 1
ATOM 618 N N . LEU A 1 79 ? -0.774 -8.640 -8.906 1.00 93.44 79 LEU A N 1
ATOM 619 C CA . LEU A 1 79 ? -1.051 -9.927 -9.533 1.00 93.44 79 LEU A CA 1
ATOM 620 C C . LEU A 1 79 ? -0.595 -11.096 -8.656 1.00 93.44 79 LEU A C 1
ATOM 622 O O . LEU A 1 79 ? 0.537 -11.157 -8.174 1.00 93.44 79 LEU A O 1
ATOM 626 N N . ARG A 1 80 ? -1.459 -12.103 -8.524 1.00 93.44 80 ARG A N 1
ATOM 627 C CA . ARG A 1 80 ? -1.125 -13.349 -7.822 1.00 93.44 80 ARG A CA 1
ATOM 628 C C . ARG A 1 80 ? 0.005 -14.124 -8.501 1.00 93.44 80 ARG A C 1
ATOM 630 O O . ARG A 1 80 ? 0.785 -14.778 -7.815 1.00 93.44 80 ARG A O 1
ATOM 637 N N . THR A 1 81 ? 0.094 -14.055 -9.829 1.00 94.69 81 THR A N 1
ATOM 638 C CA . THR A 1 81 ? 1.034 -14.840 -10.647 1.00 94.69 81 THR A CA 1
ATOM 639 C C . THR A 1 81 ? 2.503 -14.516 -10.399 1.00 94.69 81 THR A C 1
ATOM 641 O O . THR A 1 81 ? 3.351 -15.347 -10.702 1.00 94.69 81 THR A O 1
ATOM 644 N N . ASP A 1 82 ? 2.811 -13.334 -9.867 1.00 95.88 82 ASP A N 1
ATOM 645 C CA . ASP A 1 82 ? 4.179 -12.905 -9.559 1.00 95.88 82 ASP A CA 1
ATOM 646 C C . ASP A 1 82 ? 4.315 -12.323 -8.143 1.00 95.88 82 ASP A C 1
ATOM 648 O O . ASP A 1 82 ? 5.277 -11.608 -7.836 1.00 95.88 82 ASP A O 1
ATOM 652 N N . ARG A 1 83 ? 3.330 -12.635 -7.287 1.00 95.88 83 ARG A N 1
ATOM 653 C CA . ARG A 1 83 ? 3.254 -12.204 -5.888 1.00 95.88 83 ARG A CA 1
ATOM 654 C C . ARG A 1 83 ? 3.372 -10.679 -5.755 1.00 95.88 83 ARG A C 1
ATOM 656 O O . ARG A 1 83 ? 4.167 -10.188 -4.952 1.00 95.88 83 ARG A O 1
ATOM 663 N N . GLY A 1 84 ? 2.634 -9.938 -6.582 1.00 96.00 84 GLY A N 1
ATOM 664 C CA . GLY A 1 84 ? 2.656 -8.477 -6.598 1.00 96.00 84 GLY A CA 1
ATOM 665 C C . GLY A 1 84 ? 4.005 -7.919 -7.049 1.00 96.00 84 GLY A C 1
ATOM 666 O O . GLY A 1 84 ? 4.561 -7.037 -6.403 1.00 96.00 84 GLY A O 1
ATOM 667 N N . GLY A 1 85 ? 4.590 -8.470 -8.112 1.00 97.44 85 GLY A N 1
ATOM 668 C CA . GLY A 1 85 ? 5.883 -8.021 -8.641 1.00 97.44 85 GLY A CA 1
ATOM 669 C C . GLY A 1 85 ? 7.118 -8.483 -7.858 1.00 97.44 85 GLY A C 1
ATOM 670 O O . GLY A 1 85 ? 8.232 -8.077 -8.198 1.00 97.44 85 GLY A O 1
ATOM 671 N N . ASN A 1 86 ? 6.972 -9.334 -6.837 1.00 97.94 86 ASN A N 1
ATOM 672 C CA . ASN A 1 86 ? 8.114 -9.911 -6.115 1.00 97.94 86 ASN A CA 1
ATOM 673 C C . ASN A 1 86 ? 8.930 -10.868 -6.997 1.00 97.94 86 ASN A C 1
ATOM 675 O O . ASN A 1 86 ? 10.154 -10.935 -6.867 1.00 97.94 86 ASN A O 1
ATOM 679 N N . ASP A 1 87 ? 8.268 -11.574 -7.918 1.00 98.00 87 ASP A N 1
ATOM 680 C CA . ASP A 1 87 ? 8.928 -12.467 -8.878 1.00 98.00 87 ASP A CA 1
ATOM 681 C C . ASP A 1 87 ? 9.413 -11.740 -10.141 1.00 98.00 87 ASP A C 1
ATOM 683 O O . ASP A 1 87 ? 10.204 -12.284 -10.915 1.00 98.00 87 ASP A O 1
ATOM 687 N N . PHE A 1 88 ? 9.027 -10.475 -10.328 1.00 97.94 88 PHE A N 1
ATOM 688 C CA . PHE A 1 88 ? 9.457 -9.669 -11.465 1.00 97.94 88 PHE A CA 1
ATOM 689 C C . PHE A 1 88 ? 10.830 -9.038 -11.199 1.00 97.94 88 PHE A C 1
ATOM 691 O O . PHE A 1 88 ? 10.939 -7.970 -10.597 1.00 97.94 88 PHE A O 1
ATOM 698 N N . GLN A 1 89 ? 11.901 -9.697 -11.647 1.00 98.44 89 GLN A N 1
ATOM 699 C CA . GLN A 1 89 ? 13.275 -9.233 -11.414 1.00 98.44 89 GLN A CA 1
ATOM 700 C C . GLN A 1 89 ? 13.598 -7.947 -12.185 1.00 98.44 89 GLN A C 1
ATOM 702 O O . GLN A 1 89 ? 13.207 -7.778 -13.338 1.00 98.44 89 GLN A O 1
ATOM 707 N N . ILE A 1 90 ? 14.354 -7.050 -11.563 1.00 98.44 90 ILE A N 1
ATOM 708 C CA . ILE A 1 90 ? 14.747 -5.748 -12.095 1.00 98.44 90 ILE A CA 1
ATOM 709 C C . ILE A 1 90 ? 16.253 -5.553 -11.915 1.00 98.44 90 ILE A C 1
ATOM 711 O O . ILE A 1 90 ? 16.813 -5.817 -10.859 1.00 98.44 90 ILE A O 1
ATOM 715 N N . ASN A 1 91 ? 16.915 -5.024 -12.938 1.00 98.31 91 ASN A N 1
ATOM 716 C CA . ASN A 1 91 ? 18.252 -4.464 -12.848 1.00 98.31 91 ASN A CA 1
ATOM 717 C C . ASN A 1 91 ? 18.165 -2.935 -12.847 1.00 98.31 91 ASN A C 1
ATOM 719 O O . ASN A 1 91 ? 17.622 -2.340 -13.784 1.00 98.31 91 ASN A O 1
ATOM 723 N N . TYR A 1 92 ? 18.742 -2.304 -11.829 1.00 97.75 92 TYR A N 1
ATOM 724 C CA . TYR A 1 92 ? 18.919 -0.857 -11.764 1.00 97.75 92 TYR A CA 1
ATOM 725 C C . TYR A 1 92 ? 20.388 -0.555 -11.482 1.00 97.75 92 TYR A C 1
ATOM 727 O O . TYR A 1 92 ? 20.917 -0.946 -10.449 1.00 97.75 92 TYR A O 1
ATOM 735 N N . LEU A 1 93 ? 21.060 0.111 -12.426 1.00 96.06 93 LEU A N 1
ATOM 736 C CA . LEU A 1 93 ? 22.483 0.474 -12.320 1.00 96.06 93 LEU A CA 1
ATOM 737 C C . LEU A 1 93 ? 23.422 -0.708 -11.993 1.00 96.06 93 LEU A C 1
ATOM 739 O O . LEU A 1 93 ? 24.439 -0.529 -11.336 1.00 96.06 93 LEU A O 1
ATOM 743 N N . GLY A 1 94 ? 23.105 -1.915 -12.475 1.00 95.81 94 GLY A N 1
ATOM 744 C CA . GLY A 1 94 ? 23.905 -3.113 -12.199 1.00 95.81 94 GLY A CA 1
ATOM 745 C C . GLY A 1 94 ? 23.508 -3.857 -10.921 1.00 95.81 94 GLY A C 1
ATOM 746 O O . GLY A 1 94 ? 23.900 -5.009 -10.770 1.00 95.81 94 GLY A O 1
ATOM 747 N N . GLU A 1 95 ? 22.669 -3.272 -10.065 1.00 96.94 95 GLU A N 1
ATOM 748 C CA . GLU A 1 95 ? 22.138 -3.921 -8.864 1.00 96.94 95 GLU A CA 1
ATOM 749 C C . GLU A 1 95 ? 20.855 -4.706 -9.166 1.00 96.94 95 GLU A C 1
ATOM 751 O O . GLU A 1 95 ? 20.035 -4.293 -9.994 1.00 96.94 95 GLU A O 1
ATOM 756 N N . GLY A 1 96 ? 20.684 -5.840 -8.482 1.00 97.50 96 GLY A N 1
ATOM 757 C CA . GLY A 1 96 ? 19.485 -6.673 -8.551 1.00 97.50 96 GLY A CA 1
ATOM 758 C C . GLY A 1 96 ? 18.393 -6.195 -7.594 1.00 97.50 96 GLY A C 1
ATOM 759 O O . GLY A 1 96 ? 18.642 -5.966 -6.414 1.00 97.50 96 GLY A O 1
ATOM 760 N N . TRP A 1 97 ? 17.183 -6.080 -8.122 1.00 98.00 97 TRP A N 1
ATOM 761 C CA . TRP A 1 97 ? 15.954 -5.666 -7.457 1.00 98.00 97 TRP A CA 1
ATOM 762 C C . TRP A 1 97 ? 14.808 -6.577 -7.912 1.00 98.00 97 TRP A C 1
ATOM 764 O O . TRP A 1 97 ? 14.948 -7.323 -8.879 1.00 98.00 97 TRP A O 1
ATOM 774 N N . ASN A 1 98 ? 13.646 -6.481 -7.274 1.00 98.38 98 ASN A N 1
ATOM 775 C CA . ASN A 1 98 ? 12.393 -6.921 -7.886 1.00 98.38 98 ASN A CA 1
ATOM 776 C C . ASN A 1 98 ? 11.452 -5.716 -8.000 1.00 98.38 98 ASN A C 1
ATOM 778 O O . ASN A 1 98 ? 11.695 -4.677 -7.384 1.00 98.38 98 ASN A O 1
ATOM 782 N N . LEU A 1 99 ? 10.414 -5.816 -8.825 1.00 98.50 99 LEU A N 1
ATOM 783 C CA . LEU A 1 99 ? 9.513 -4.693 -9.066 1.00 98.50 99 LEU A CA 1
ATOM 784 C C . LEU A 1 99 ? 8.844 -4.225 -7.767 1.00 98.50 99 LEU A C 1
ATOM 786 O O . LEU A 1 99 ? 8.756 -3.024 -7.535 1.00 98.50 99 LEU A O 1
ATOM 790 N N . HIS A 1 100 ? 8.465 -5.156 -6.893 1.00 98.44 100 HIS A N 1
ATOM 791 C CA . HIS A 1 100 ? 7.882 -4.839 -5.590 1.00 98.44 100 HIS A CA 1
ATOM 792 C C . HIS A 1 100 ? 8.809 -3.953 -4.740 1.00 98.44 100 HIS A C 1
ATOM 794 O O . HIS A 1 100 ? 8.416 -2.874 -4.308 1.00 98.44 100 HIS A O 1
ATOM 800 N N . SER A 1 101 ? 10.083 -4.328 -4.591 1.00 98.12 101 SER A N 1
ATOM 801 C CA . SER A 1 101 ? 11.063 -3.579 -3.796 1.00 98.12 101 SER A CA 1
ATOM 802 C C . SER A 1 101 ? 11.489 -2.255 -4.436 1.00 98.12 101 SER A C 1
ATOM 804 O O . SER A 1 101 ? 11.916 -1.327 -3.738 1.00 98.12 101 SER A O 1
ATOM 806 N N . VAL A 1 102 ? 11.327 -2.115 -5.757 1.00 98.31 102 VAL A N 1
ATOM 807 C CA . VAL A 1 102 ? 11.463 -0.815 -6.426 1.00 98.31 102 VAL A CA 1
ATOM 808 C C . VAL A 1 102 ? 10.393 0.162 -5.929 1.00 98.31 102 VAL A C 1
ATOM 810 O O . VAL A 1 102 ? 10.719 1.320 -5.654 1.00 98.31 102 VAL A O 1
ATOM 813 N N . TRP A 1 103 ? 9.151 -0.300 -5.777 1.00 98.38 103 TRP A N 1
ATOM 814 C CA . TRP A 1 103 ? 8.027 0.507 -5.297 1.00 98.38 103 TRP A CA 1
ATOM 815 C C . TRP A 1 103 ? 8.039 0.723 -3.787 1.00 98.38 103 TRP A C 1
ATOM 817 O O . TRP A 1 103 ? 7.851 1.857 -3.352 1.00 98.38 103 TRP A O 1
ATOM 827 N N . ASP A 1 104 ? 8.369 -0.303 -3.002 1.00 97.19 104 ASP A N 1
ATOM 828 C CA . ASP A 1 104 ? 8.473 -0.188 -1.542 1.00 97.19 104 ASP A CA 1
ATOM 829 C C . ASP A 1 104 ? 9.563 0.787 -1.092 1.00 97.19 104 ASP A C 1
ATOM 831 O O . ASP A 1 104 ? 9.527 1.300 0.025 1.00 97.19 104 ASP A O 1
ATOM 835 N N . SER A 1 105 ? 10.623 0.962 -1.889 1.00 95.12 105 SER A N 1
ATOM 836 C CA . SER A 1 105 ? 11.846 1.599 -1.388 1.00 95.12 105 SER A CA 1
ATOM 837 C C . SER A 1 105 ? 12.604 2.423 -2.418 1.00 95.12 105 SER A C 1
ATOM 839 O O . SER A 1 105 ? 12.960 3.570 -2.140 1.00 95.12 105 SER A O 1
ATOM 841 N N . LEU A 1 106 ? 12.908 1.871 -3.595 1.00 97.06 106 LEU A N 1
ATOM 842 C CA . LEU A 1 106 ? 13.860 2.515 -4.508 1.00 97.06 106 LEU A CA 1
ATOM 843 C C . LEU A 1 106 ? 13.355 3.854 -5.062 1.00 97.06 106 LEU A C 1
ATOM 845 O O . LEU A 1 106 ? 14.131 4.808 -5.133 1.00 97.06 106 LEU A O 1
ATOM 849 N N . ILE A 1 107 ? 12.069 3.944 -5.417 1.00 97.06 107 ILE A N 1
ATOM 850 C CA . ILE A 1 107 ? 11.450 5.176 -5.937 1.00 97.06 107 ILE A CA 1
ATOM 851 C C . ILE A 1 107 ? 11.572 6.333 -4.933 1.00 97.06 107 ILE A C 1
ATOM 853 O O . ILE A 1 107 ? 11.858 7.468 -5.326 1.00 97.06 107 ILE A O 1
ATOM 857 N N . LEU A 1 108 ? 11.405 6.034 -3.642 1.00 94.12 108 LEU A N 1
ATOM 858 C CA . LEU A 1 108 ? 11.380 7.012 -2.551 1.00 94.12 108 LEU A CA 1
ATOM 859 C C . LEU A 1 108 ? 12.765 7.294 -1.957 1.00 94.12 108 LEU A C 1
ATOM 861 O O . LEU A 1 108 ? 12.932 8.277 -1.238 1.00 94.12 108 LEU A O 1
ATOM 865 N N . ARG A 1 109 ? 13.782 6.491 -2.295 1.00 93.38 109 ARG A N 1
ATOM 866 C CA . ARG A 1 109 ? 15.143 6.627 -1.758 1.00 93.38 109 ARG A CA 1
ATOM 867 C C . ARG A 1 109 ? 15.748 8.009 -2.014 1.00 93.38 109 ARG A C 1
ATO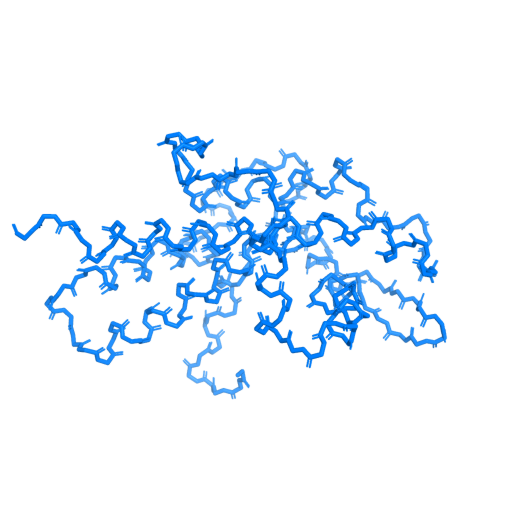M 869 O O . ARG A 1 109 ? 16.236 8.634 -1.080 1.00 93.38 109 ARG A O 1
ATOM 876 N N . GLN A 1 110 ? 15.735 8.484 -3.261 1.00 91.25 110 GLN A N 1
ATOM 877 C CA . GLN A 1 110 ? 16.318 9.791 -3.596 1.00 91.25 110 GLN A CA 1
ATOM 878 C C . GLN A 1 110 ? 15.508 10.968 -3.008 1.00 91.25 110 GLN A C 1
ATOM 880 O O . GLN A 1 110 ? 16.139 11.854 -2.437 1.00 91.25 110 GLN A O 1
ATOM 885 N N . PRO A 1 111 ? 14.158 11.005 -3.090 1.00 88.94 111 PRO A N 1
ATOM 886 C CA . PRO A 1 111 ? 13.352 12.005 -2.380 1.00 88.94 111 PRO A CA 1
ATOM 887 C C . PRO A 1 111 ? 13.647 12.070 -0.886 1.00 88.94 111 PRO A C 1
ATOM 889 O O . PRO A 1 111 ? 13.880 13.148 -0.355 1.00 88.94 111 PRO A O 1
ATOM 892 N N . LEU A 1 112 ? 13.716 10.915 -0.221 1.00 91.25 112 LEU A N 1
ATOM 893 C CA . LEU A 1 112 ? 13.994 10.850 1.208 1.00 91.25 112 LEU A CA 1
ATOM 894 C C . LEU A 1 112 ? 15.389 11.387 1.550 1.00 91.25 112 LEU A C 1
ATOM 896 O O . LEU A 1 112 ? 15.551 12.091 2.541 1.00 91.25 112 LEU A O 1
ATOM 900 N N . GLN A 1 113 ? 16.396 11.079 0.728 1.00 92.38 113 GLN A N 1
ATOM 901 C CA . GLN A 1 113 ? 17.745 11.633 0.884 1.00 92.38 113 GLN A CA 1
ATOM 902 C C . GLN A 1 113 ? 17.772 13.151 0.684 1.00 92.38 113 GLN A C 1
ATOM 904 O O . GLN A 1 113 ? 18.468 13.842 1.420 1.00 92.38 113 GLN A O 1
ATOM 909 N N . HIS A 1 114 ? 17.019 13.660 -0.294 1.00 92.06 114 HIS A N 1
ATOM 910 C CA . HIS A 1 114 ? 16.895 15.093 -0.556 1.00 92.06 114 HIS A CA 1
ATOM 911 C C . HIS A 1 114 ? 16.213 15.829 0.606 1.00 92.06 114 HIS A C 1
ATOM 913 O O . HIS A 1 114 ? 16.704 16.863 1.047 1.00 92.06 114 HIS A O 1
ATOM 919 N N . ASP A 1 115 ? 15.111 15.283 1.124 1.00 92.56 115 ASP A N 1
ATOM 920 C CA . ASP A 1 115 ? 14.358 15.885 2.229 1.00 92.56 115 ASP A CA 1
ATOM 921 C C . ASP A 1 115 ? 15.067 15.693 3.587 1.00 92.56 115 ASP A C 1
ATOM 923 O O . ASP A 1 115 ? 14.792 16.402 4.554 1.00 92.56 115 ASP A O 1
ATOM 927 N N . GLY A 1 116 ? 15.991 14.734 3.683 1.00 92.19 116 GLY A N 1
ATOM 928 C CA . GLY A 1 116 ? 16.850 14.483 4.843 1.00 92.19 116 GLY A CA 1
ATOM 929 C C . GLY A 1 116 ? 16.187 13.717 5.993 1.00 92.19 116 GLY A C 1
ATOM 930 O O . GLY A 1 116 ? 16.885 13.163 6.842 1.00 92.19 116 GLY A O 1
ATOM 931 N N . SER A 1 117 ? 14.853 13.642 6.037 1.00 93.38 117 SER A N 1
ATOM 932 C CA . SER A 1 117 ? 14.105 12.838 7.012 1.00 93.38 117 SER A CA 1
ATOM 933 C C . SER A 1 117 ? 12.688 12.517 6.531 1.00 93.38 117 SER A C 1
ATOM 935 O O . SER A 1 117 ? 12.118 13.234 5.707 1.00 93.38 117 SER A O 1
ATOM 937 N N . TRP A 1 118 ? 12.079 11.472 7.103 1.00 89.38 118 TRP A N 1
ATOM 938 C CA . TRP A 1 118 ? 10.669 11.146 6.857 1.00 89.38 118 TRP A CA 1
ATOM 939 C C . TRP A 1 118 ? 9.728 12.266 7.306 1.00 89.38 118 TRP A C 1
ATOM 941 O O . TRP A 1 118 ? 8.710 12.506 6.666 1.00 89.38 118 TRP A O 1
ATOM 951 N N . GLN A 1 119 ? 10.079 12.981 8.377 1.00 92.56 119 GLN A N 1
ATOM 952 C CA . GLN A 1 119 ? 9.317 14.120 8.882 1.00 92.56 119 GLN A CA 1
ATOM 953 C C . GLN A 1 119 ? 9.320 15.274 7.875 1.00 92.56 119 GLN A C 1
ATOM 955 O O . GLN A 1 119 ? 8.265 15.821 7.569 1.00 92.56 119 GLN A O 1
ATOM 960 N N . ALA A 1 120 ? 10.487 15.619 7.325 1.00 92.88 120 ALA A N 1
ATOM 961 C CA . ALA A 1 120 ? 10.600 16.665 6.310 1.00 92.88 120 ALA A CA 1
ATOM 962 C C . ALA A 1 120 ? 9.841 16.295 5.027 1.00 92.88 120 ALA A C 1
ATOM 964 O O . ALA A 1 120 ? 9.086 17.117 4.505 1.00 92.88 120 ALA A O 1
ATOM 965 N N . MET A 1 121 ? 9.961 15.041 4.577 1.00 91.62 121 MET A N 1
ATOM 966 C CA . MET A 1 121 ? 9.200 14.535 3.435 1.00 91.62 121 MET A CA 1
ATOM 967 C C . MET A 1 121 ? 7.692 14.592 3.693 1.00 91.62 121 MET A C 1
ATOM 969 O O . MET A 1 121 ? 6.951 15.117 2.869 1.00 91.62 121 MET A O 1
ATOM 973 N N . SER A 1 122 ? 7.227 14.125 4.856 1.00 89.62 122 SER A N 1
ATOM 974 C CA . SER A 1 122 ? 5.811 14.184 5.234 1.00 89.62 122 SER A CA 1
ATOM 975 C C . SER A 1 122 ? 5.277 15.617 5.232 1.00 89.62 122 SER A C 1
ATOM 977 O O . SER A 1 122 ? 4.184 15.852 4.721 1.00 89.62 122 SER A O 1
ATOM 979 N N . THR A 1 123 ? 6.039 16.579 5.763 1.00 90.44 123 THR A N 1
ATOM 980 C CA . THR A 1 123 ? 5.665 18.001 5.754 1.00 90.44 123 THR A CA 1
ATOM 981 C C . THR A 1 123 ? 5.560 18.541 4.328 1.00 90.44 123 THR A C 1
ATOM 983 O O . THR A 1 123 ? 4.573 19.195 4.001 1.00 90.44 123 THR A O 1
ATOM 986 N N . ARG A 1 124 ? 6.526 18.223 3.455 1.00 90.38 124 ARG A N 1
ATOM 987 C CA . ARG A 1 124 ? 6.506 18.625 2.039 1.00 90.38 124 ARG A CA 1
ATOM 988 C C . ARG A 1 124 ? 5.312 18.035 1.288 1.00 90.38 124 ARG A C 1
ATOM 990 O O . ARG A 1 124 ? 4.660 18.728 0.511 1.00 90.38 124 ARG A O 1
ATOM 997 N N . LEU A 1 125 ? 5.029 16.749 1.490 1.00 87.75 125 LEU A N 1
ATOM 998 C CA . LEU A 1 125 ? 3.888 16.088 0.854 1.00 87.75 125 LEU A CA 1
ATOM 999 C C . LEU A 1 125 ? 2.562 16.689 1.328 1.00 87.75 125 LEU A C 1
ATOM 1001 O O . LEU A 1 125 ? 1.661 16.884 0.519 1.00 87.75 125 LEU A O 1
ATOM 1005 N N . ALA A 1 126 ? 2.458 17.036 2.613 1.00 83.88 126 ALA A N 1
ATOM 1006 C CA . ALA A 1 126 ? 1.284 17.708 3.158 1.00 83.88 126 ALA A CA 1
ATOM 1007 C C . ALA A 1 126 ? 1.112 19.147 2.635 1.00 83.88 126 ALA A C 1
ATOM 1009 O O . ALA A 1 126 ? -0.020 19.602 2.512 1.00 83.88 126 ALA A O 1
ATOM 1010 N N . SER A 1 127 ? 2.200 19.858 2.308 1.00 82.06 127 SER A N 1
ATOM 1011 C CA . SER A 1 127 ? 2.140 21.242 1.811 1.00 82.06 127 SER A CA 1
ATOM 1012 C C . SER A 1 127 ? 1.874 21.371 0.309 1.00 82.06 127 SER A C 1
ATOM 1014 O O . SER A 1 127 ? 1.390 22.411 -0.128 1.00 82.06 127 SER A O 1
ATOM 1016 N N . ASN A 1 128 ? 2.227 20.356 -0.486 1.00 68.12 128 ASN A N 1
ATOM 1017 C CA . ASN A 1 128 ? 2.223 20.431 -1.954 1.00 68.12 128 ASN A CA 1
ATOM 1018 C C . ASN A 1 128 ? 1.021 19.749 -2.623 1.00 68.12 128 ASN A C 1
ATOM 1020 O O . ASN A 1 128 ? 0.862 19.867 -3.839 1.00 68.12 128 ASN A O 1
ATOM 1024 N N . ALA A 1 129 ? 0.200 19.014 -1.875 1.00 60.44 129 ALA A N 1
ATOM 1025 C CA . ALA A 1 129 ? -0.977 18.369 -2.437 1.00 60.44 129 ALA A CA 1
ATOM 1026 C C . ALA A 1 129 ? -2.098 19.407 -2.644 1.00 60.44 129 ALA A C 1
ATOM 1028 O O . ALA A 1 129 ? -2.438 20.114 -1.690 1.00 60.44 129 ALA A O 1
ATOM 1029 N N . PRO A 1 130 ? -2.707 19.517 -3.846 1.00 55.72 130 PRO A N 1
ATOM 1030 C CA . PRO A 1 130 ? -4.019 20.137 -3.940 1.00 55.72 130 PRO A CA 1
ATOM 1031 C C . PRO A 1 130 ? -4.924 19.346 -3.000 1.00 55.72 130 PRO A C 1
ATOM 1033 O O . PRO A 1 130 ? -4.955 18.119 -3.071 1.00 55.72 130 PRO A O 1
ATOM 1036 N N . LEU A 1 131 ? -5.532 20.071 -2.067 1.00 50.44 131 LEU A N 1
ATOM 1037 C CA . LEU A 1 131 ? -6.371 19.586 -0.980 1.00 50.44 131 LEU A CA 1
ATOM 1038 C C . LEU A 1 131 ? -7.172 18.357 -1.444 1.00 50.44 131 LEU A C 1
ATOM 1040 O O . LEU A 1 131 ? -8.122 18.475 -2.200 1.00 50.44 131 LEU A O 1
ATOM 1044 N N . LEU A 1 132 ? -6.748 17.158 -1.052 1.00 55.97 132 LEU A N 1
ATOM 1045 C CA . LEU A 1 132 ? -7.703 16.096 -0.786 1.00 55.97 132 LEU A CA 1
ATOM 1046 C C . LEU A 1 132 ? -7.896 16.171 0.714 1.00 55.97 132 LEU A C 1
ATOM 1048 O O . LEU A 1 132 ? -7.240 15.482 1.494 1.00 55.97 132 LEU A O 1
ATOM 1052 N N . SER A 1 133 ? -8.726 17.119 1.131 1.00 56.97 133 SER A N 1
ATOM 1053 C CA . SER A 1 133 ? -9.232 17.120 2.491 1.00 56.97 133 SER A CA 1
ATOM 1054 C C . SER A 1 133 ? -10.090 15.869 2.691 1.00 56.97 133 SER A C 1
ATOM 1056 O O . SER A 1 133 ? -10.639 15.307 1.742 1.00 56.97 133 SER A O 1
ATOM 1058 N N . ALA A 1 134 ? -10.252 15.436 3.941 1.00 57.75 134 ALA A N 1
ATOM 1059 C CA . ALA A 1 134 ? -11.152 14.333 4.283 1.00 57.75 134 ALA A CA 1
ATOM 1060 C C . ALA A 1 134 ? -12.572 14.495 3.690 1.00 57.75 134 ALA A C 1
ATOM 1062 O O . ALA A 1 134 ? -13.253 13.504 3.447 1.00 57.75 134 ALA A O 1
ATOM 1063 N N . ASN A 1 135 ? -12.989 15.739 3.426 1.00 55.34 135 ASN A N 1
ATOM 1064 C CA . ASN A 1 135 ? -14.296 16.096 2.875 1.00 55.34 135 ASN A CA 1
ATOM 1065 C C . ASN A 1 135 ? -14.395 15.935 1.347 1.00 55.34 135 ASN A C 1
ATOM 1067 O O . ASN A 1 135 ? -15.498 15.959 0.810 1.00 55.34 135 ASN A O 1
ATOM 1071 N N . GLU A 1 136 ? -13.268 15.791 0.648 1.00 63.84 136 GLU A N 1
ATOM 1072 C CA . GLU A 1 136 ? -13.200 15.573 -0.806 1.00 63.84 136 GLU A CA 1
ATOM 1073 C C . GLU A 1 136 ? -13.037 14.091 -1.160 1.00 63.84 136 GLU A C 1
ATOM 1075 O O . GLU A 1 136 ? -13.087 13.714 -2.332 1.00 63.84 136 GLU A O 1
ATOM 1080 N N . LEU A 1 137 ? -12.860 13.231 -0.151 1.00 67.88 137 LEU A N 1
ATOM 1081 C CA . LEU A 1 137 ? -12.824 11.793 -0.354 1.00 67.88 137 LEU A CA 1
ATOM 1082 C C . LEU A 1 137 ? -14.238 11.248 -0.591 1.00 67.88 137 LEU A C 1
ATOM 1084 O O . LEU A 1 137 ? -15.192 11.710 0.040 1.00 67.88 137 LEU A O 1
ATOM 1088 N N . PRO A 1 138 ? -14.401 10.260 -1.492 1.00 66.69 138 PRO A N 1
ATOM 1089 C CA . PRO A 1 138 ? -15.708 9.685 -1.769 1.00 66.69 138 PRO A CA 1
ATOM 1090 C C . PRO A 1 138 ? -16.400 9.219 -0.476 1.00 66.69 138 PRO A C 1
ATOM 1092 O O . PRO A 1 138 ? -15.742 8.607 0.368 1.00 66.69 138 PRO A O 1
ATOM 1095 N N . PRO A 1 139 ? -17.724 9.415 -0.327 1.00 55.75 139 PRO A N 1
ATOM 1096 C CA . PRO A 1 139 ? -18.479 9.059 0.884 1.00 55.75 139 PRO A CA 1
ATOM 1097 C C . PRO A 1 139 ? -18.466 7.555 1.237 1.00 55.75 139 PRO A C 1
ATOM 1099 O O . PRO A 1 139 ? -18.953 7.164 2.295 1.00 55.75 139 PRO A O 1
ATOM 1102 N N . HIS A 1 140 ? -17.875 6.715 0.381 1.00 64.38 140 HIS A N 1
ATOM 1103 C CA . HIS A 1 140 ? -17.663 5.277 0.579 1.00 64.38 140 HIS A CA 1
ATOM 1104 C C . HIS A 1 140 ? -16.186 4.869 0.458 1.00 64.38 140 HIS A C 1
ATOM 1106 O O . HIS A 1 140 ? -15.880 3.742 0.096 1.00 64.38 140 HIS A O 1
ATOM 1112 N N . SER A 1 141 ? -15.256 5.788 0.720 1.00 80.19 141 SER A N 1
ATOM 1113 C CA . SER A 1 141 ? -13.815 5.524 0.703 1.00 80.19 141 SER A CA 1
ATOM 1114 C C . SER A 1 141 ? -13.417 4.650 1.904 1.00 80.19 141 SER A C 1
ATOM 1116 O O . SER A 1 141 ? -13.057 5.184 2.954 1.00 80.19 141 SER A O 1
ATOM 1118 N N . GLY A 1 142 ? -13.486 3.324 1.748 1.00 91.50 142 GLY A N 1
ATOM 1119 C CA . GLY A 1 142 ? -13.016 2.325 2.714 1.00 91.50 142 GLY A CA 1
ATOM 1120 C C . GLY A 1 142 ? -11.874 1.453 2.171 1.00 91.50 142 GLY A C 1
ATOM 1121 O O . GLY A 1 142 ? -11.466 1.626 1.021 1.00 91.50 142 GLY A O 1
ATOM 1122 N N . PRO A 1 143 ? -11.366 0.494 2.971 1.00 95.62 143 PRO A N 1
ATOM 1123 C CA . PRO A 1 143 ? -10.199 -0.316 2.598 1.00 95.62 143 PRO A CA 1
ATOM 1124 C C . PRO A 1 143 ? -10.367 -1.038 1.255 1.00 95.62 143 PRO A C 1
ATOM 1126 O O . PRO A 1 143 ? -9.478 -1.037 0.405 1.00 95.62 143 PRO A O 1
ATOM 1129 N N . ARG A 1 144 ? -11.574 -1.555 0.986 1.00 95.38 144 ARG A N 1
ATOM 1130 C CA . ARG A 1 144 ? -11.912 -2.163 -0.308 1.00 95.38 144 ARG A CA 1
ATOM 1131 C C . ARG A 1 144 ? -11.628 -1.211 -1.467 1.00 95.38 144 ARG A C 1
ATOM 1133 O O . ARG A 1 144 ? -10.934 -1.584 -2.406 1.00 95.38 144 ARG A O 1
ATOM 1140 N N . GLU A 1 145 ? -12.161 0.000 -1.419 1.00 94.25 145 GLU A N 1
ATOM 1141 C CA . GLU A 1 145 ? -11.992 0.989 -2.478 1.00 94.25 145 GLU A CA 1
ATOM 1142 C C . GLU A 1 145 ? -10.516 1.392 -2.626 1.00 94.25 145 GLU A C 1
ATOM 1144 O O . GLU A 1 145 ? -10.036 1.539 -3.749 1.00 94.25 145 GLU A O 1
ATOM 1149 N N . TRP A 1 146 ? -9.757 1.477 -1.529 1.00 95.75 146 TRP A N 1
ATOM 1150 C CA . TRP A 1 146 ? -8.329 1.827 -1.558 1.00 95.75 146 TRP A CA 1
ATOM 1151 C C . TRP A 1 146 ? -7.483 0.752 -2.239 1.00 95.75 146 TRP A C 1
ATOM 1153 O O . TRP A 1 146 ? -6.626 1.083 -3.067 1.00 95.75 146 TRP A O 1
ATOM 1163 N N . ALA A 1 147 ? -7.759 -0.521 -1.942 1.00 96.31 147 ALA A N 1
ATOM 1164 C CA . ALA A 1 147 ? -7.120 -1.657 -2.595 1.00 96.31 147 ALA A CA 1
ATOM 1165 C C . ALA A 1 147 ? -7.458 -1.713 -4.094 1.00 96.31 147 ALA A C 1
ATOM 1167 O O . ALA A 1 147 ? -6.571 -1.926 -4.923 1.00 96.31 147 ALA A O 1
ATOM 1168 N N . LEU A 1 148 ? -8.722 -1.475 -4.463 1.00 95.25 148 LEU A N 1
ATOM 1169 C CA . LEU A 1 148 ? -9.145 -1.464 -5.866 1.00 95.25 148 LEU A CA 1
ATOM 1170 C C . LEU A 1 148 ? -8.510 -0.318 -6.661 1.00 95.25 148 LEU A C 1
ATOM 1172 O O . LEU A 1 148 ? -8.081 -0.524 -7.795 1.00 95.25 148 LEU A O 1
ATOM 1176 N N . GLU A 1 149 ? -8.380 0.864 -6.059 1.00 95.31 149 GLU A N 1
ATOM 1177 C CA . GLU A 1 149 ? -7.617 1.969 -6.644 1.00 95.31 149 GLU A CA 1
ATOM 1178 C C . GLU A 1 149 ? -6.145 1.594 -6.863 1.00 95.31 149 GLU A C 1
ATOM 1180 O O . GLU A 1 149 ? -5.608 1.831 -7.944 1.00 95.31 149 GLU A O 1
ATOM 1185 N N . SER A 1 150 ? -5.491 0.996 -5.858 1.00 97.19 150 SER A N 1
ATOM 1186 C CA . SER A 1 150 ? -4.104 0.522 -5.964 1.00 97.19 150 SER A CA 1
ATOM 1187 C C . SER A 1 150 ? -3.933 -0.473 -7.113 1.00 97.19 150 SER A C 1
ATOM 1189 O O . SER A 1 150 ? -3.016 -0.315 -7.918 1.00 97.19 150 SER A O 1
ATOM 1191 N N . CYS A 1 151 ? -4.847 -1.438 -7.244 1.00 97.31 151 CYS A N 1
ATOM 1192 C CA . CYS A 1 151 ? -4.842 -2.401 -8.342 1.00 97.31 151 CYS A CA 1
ATOM 1193 C C . CYS A 1 151 ? -5.006 -1.712 -9.708 1.00 97.31 151 CYS A C 1
ATOM 1195 O O . CYS A 1 151 ? -4.225 -1.960 -10.630 1.00 97.31 151 CYS A O 1
ATOM 1197 N N . ALA A 1 152 ? -5.978 -0.804 -9.841 1.00 96.31 152 ALA A N 1
ATOM 1198 C CA . ALA A 1 152 ? -6.269 -0.131 -11.108 1.00 96.31 152 ALA A CA 1
ATOM 1199 C C . ALA A 1 152 ? -5.075 0.698 -11.614 1.00 96.31 152 ALA A C 1
ATOM 1201 O O . ALA A 1 152 ? -4.791 0.732 -12.818 1.00 96.31 152 ALA A O 1
ATOM 1202 N N . LEU A 1 153 ? -4.324 1.311 -10.692 1.00 97.25 153 LEU A N 1
ATOM 1203 C CA . LEU A 1 153 ? -3.113 2.071 -11.005 1.00 97.25 153 LEU A CA 1
ATOM 1204 C C . LEU A 1 153 ? -2.020 1.215 -11.654 1.00 97.25 153 LEU A C 1
ATOM 1206 O O . LEU A 1 153 ? -1.235 1.747 -12.436 1.00 97.25 153 LEU A O 1
ATOM 1210 N N . ILE A 1 154 ? -1.979 -0.100 -11.403 1.00 97.44 154 ILE A N 1
ATOM 1211 C CA . ILE A 1 154 ? -0.963 -0.989 -11.988 1.00 97.44 154 ILE A CA 1
ATOM 1212 C C . ILE A 1 154 ? -0.993 -0.920 -13.519 1.00 97.44 154 ILE A C 1
ATOM 1214 O O . ILE A 1 154 ? 0.042 -0.717 -14.167 1.00 97.44 154 ILE A O 1
ATOM 1218 N N . GLY A 1 155 ? -2.191 -1.075 -14.089 1.00 95.38 155 GLY A N 1
ATOM 1219 C CA . GLY A 1 155 ? -2.421 -1.005 -15.528 1.00 95.38 155 GLY A CA 1
ATOM 1220 C C . GLY A 1 155 ? -2.414 0.433 -16.043 1.00 95.38 155 GLY A C 1
ATOM 1221 O O . GLY A 1 155 ? -1.699 0.731 -17.001 1.00 95.38 155 GLY A O 1
ATOM 1222 N N . ALA A 1 156 ? -3.159 1.325 -15.379 1.00 96.56 156 ALA A N 1
ATOM 1223 C CA . ALA A 1 156 ? -3.335 2.712 -15.814 1.00 96.56 156 ALA A CA 1
ATOM 1224 C C . ALA A 1 156 ? -2.002 3.470 -15.933 1.00 96.56 156 ALA A C 1
ATOM 1226 O O . ALA A 1 156 ? -1.784 4.199 -16.898 1.00 96.56 156 ALA A O 1
ATOM 1227 N N . GLU A 1 157 ? -1.075 3.228 -15.005 1.00 97.06 157 GLU A N 1
ATOM 1228 C CA . GLU A 1 157 ? 0.211 3.930 -14.952 1.00 97.06 157 GLU A CA 1
ATOM 1229 C C . GLU A 1 157 ? 1.353 3.132 -15.599 1.00 97.06 157 GLU A C 1
ATOM 1231 O O . GLU A 1 157 ? 2.486 3.613 -15.709 1.00 97.06 157 GLU A O 1
ATOM 1236 N N . SER A 1 158 ? 1.059 1.929 -16.112 1.00 96.25 158 SER A N 1
ATOM 1237 C CA . SER A 1 158 ? 2.034 1.014 -16.718 1.00 96.25 158 SER A CA 1
ATOM 1238 C C . SER A 1 158 ? 3.208 0.717 -15.780 1.00 96.25 158 SER A C 1
ATOM 1240 O O . SER A 1 158 ? 4.368 0.973 -16.120 1.00 96.25 158 SER A O 1
ATOM 1242 N N . LEU A 1 159 ? 2.912 0.203 -14.581 1.00 97.62 159 LEU A N 1
ATOM 1243 C CA . LEU A 1 159 ? 3.939 -0.009 -13.556 1.00 97.62 159 LEU A CA 1
ATOM 1244 C C . LEU A 1 159 ? 4.926 -1.113 -13.935 1.00 97.62 159 LEU A C 1
ATOM 1246 O O . LEU A 1 159 ? 6.102 -1.022 -13.594 1.00 97.62 159 LEU A O 1
ATOM 1250 N N . TYR A 1 160 ? 4.491 -2.121 -14.687 1.00 97.88 160 TYR A N 1
ATOM 1251 C CA . TYR A 1 160 ? 5.375 -3.162 -15.203 1.00 97.88 160 TYR A CA 1
ATOM 1252 C C . TYR A 1 160 ? 6.229 -2.618 -16.359 1.00 97.88 160 TYR A C 1
ATOM 1254 O O . TYR A 1 160 ? 5.696 -2.299 -17.428 1.00 97.88 160 TYR A O 1
ATOM 1262 N N . PRO A 1 161 ? 7.562 -2.501 -16.197 1.00 96.94 161 PRO A N 1
ATOM 1263 C CA . PRO A 1 161 ? 8.411 -2.000 -17.263 1.00 96.94 161 PRO A CA 1
ATOM 1264 C C . PRO A 1 161 ? 8.527 -3.034 -18.388 1.00 96.94 161 PRO A C 1
ATOM 1266 O O . PRO A 1 161 ? 8.660 -4.232 -18.155 1.00 96.94 161 PRO A O 1
ATOM 1269 N N . ARG A 1 162 ? 8.583 -2.563 -19.640 1.00 94.69 162 ARG A N 1
ATOM 1270 C CA . ARG A 1 162 ? 8.740 -3.432 -20.828 1.00 94.69 162 ARG A CA 1
ATOM 1271 C C . ARG A 1 162 ? 10.037 -4.247 -20.842 1.00 94.69 162 ARG A C 1
ATOM 1273 O O . ARG A 1 162 ? 10.154 -5.205 -21.598 1.00 94.69 162 ARG A O 1
ATOM 1280 N N . ARG A 1 163 ? 11.050 -3.812 -20.093 1.00 94.94 163 ARG A N 1
ATOM 1281 C CA . ARG A 1 163 ? 12.347 -4.478 -19.967 1.00 94.94 163 ARG A CA 1
ATOM 1282 C C . ARG A 1 163 ? 12.669 -4.630 -18.490 1.00 94.94 163 ARG A C 1
ATOM 1284 O O . ARG A 1 163 ? 12.432 -3.711 -17.714 1.00 94.94 163 ARG A O 1
ATOM 1291 N N . HIS A 1 164 ? 13.341 -5.721 -18.148 1.00 96.94 164 HIS A N 1
ATOM 1292 C CA . HIS A 1 164 ? 13.838 -5.979 -16.795 1.00 96.94 164 HIS A CA 1
ATOM 1293 C C . HIS A 1 164 ? 15.028 -5.092 -16.394 1.00 96.94 164 HIS A C 1
ATOM 1295 O O . HIS A 1 164 ? 15.566 -5.247 -15.309 1.00 96.94 164 HIS A O 1
ATOM 1301 N N . LYS A 1 165 ? 15.464 -4.154 -17.243 1.00 97.88 165 LYS A N 1
ATOM 1302 C CA . LYS A 1 165 ? 16.463 -3.136 -16.899 1.00 97.88 165 LYS A CA 1
ATOM 1303 C C . LYS A 1 165 ? 15.794 -1.771 -16.904 1.00 97.88 165 LYS A C 1
ATOM 1305 O O . LYS A 1 165 ? 15.377 -1.304 -17.966 1.00 97.88 165 LYS A O 1
ATOM 1310 N N . ILE A 1 166 ? 15.725 -1.139 -15.737 1.00 97.50 166 ILE A N 1
ATOM 1311 C CA . ILE A 1 166 ? 15.181 0.212 -15.577 1.00 97.50 166 ILE A CA 1
ATOM 1312 C C . ILE A 1 166 ? 16.316 1.228 -15.420 1.00 97.50 166 ILE A C 1
ATOM 1314 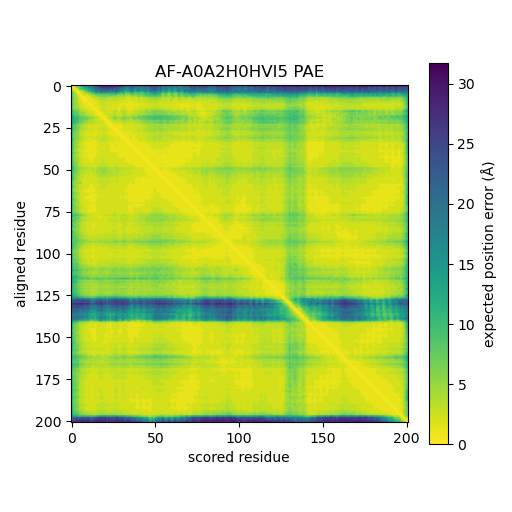O O . ILE A 1 166 ? 17.442 0.893 -15.051 1.00 97.50 166 ILE A O 1
ATOM 1318 N N . SER A 1 167 ? 16.020 2.487 -15.719 1.00 95.81 167 SER A N 1
ATOM 1319 C CA . SER A 1 167 ? 16.921 3.623 -15.514 1.00 95.81 167 SER A CA 1
ATOM 1320 C C . SER A 1 167 ? 16.288 4.628 -14.550 1.00 95.81 167 SER A C 1
ATOM 1322 O O . SER A 1 167 ? 15.140 4.468 -14.128 1.00 95.81 167 SER A O 1
ATOM 1324 N N . GLY A 1 168 ? 17.012 5.707 -14.241 1.00 96.12 168 GLY A N 1
ATOM 1325 C CA . GLY A 1 168 ? 16.478 6.803 -13.429 1.00 96.12 168 GLY A CA 1
ATOM 1326 C C . GLY A 1 168 ? 15.197 7.424 -13.999 1.00 96.12 168 GLY A C 1
ATOM 1327 O O . GLY A 1 168 ? 14.394 7.944 -13.231 1.00 96.12 168 GLY A O 1
ATOM 1328 N N . SER A 1 169 ? 14.939 7.302 -15.309 1.00 96.25 169 SER A N 1
ATOM 1329 C CA . SER A 1 169 ? 13.704 7.814 -15.915 1.00 96.25 169 SER A CA 1
ATOM 1330 C C . SER A 1 169 ? 12.461 7.048 -15.460 1.00 96.25 169 SER A C 1
ATOM 1332 O O . SER A 1 169 ? 11.396 7.646 -15.356 1.00 96.25 169 SER A O 1
ATOM 1334 N N . TYR A 1 170 ? 12.578 5.750 -15.150 1.00 97.81 170 TYR A N 1
ATOM 1335 C CA . TYR A 1 170 ? 11.473 4.986 -14.561 1.00 97.81 170 TYR A CA 1
ATOM 1336 C C . TYR A 1 170 ? 11.142 5.533 -13.166 1.00 97.81 170 TYR A C 1
ATOM 1338 O O . TYR A 1 170 ? 9.995 5.871 -12.888 1.00 97.81 170 TYR A O 1
ATOM 1346 N N . LEU A 1 171 ? 12.162 5.716 -12.319 1.00 97.62 171 LEU A N 1
ATOM 1347 C CA . LEU A 1 171 ? 11.976 6.262 -10.971 1.00 97.62 171 LEU A CA 1
ATOM 1348 C C . LEU A 1 171 ? 11.404 7.684 -11.013 1.00 97.62 171 LEU A C 1
ATOM 1350 O O . LEU A 1 171 ? 10.504 8.006 -10.245 1.00 97.62 171 LEU A O 1
ATOM 1354 N N . GLN A 1 172 ? 11.895 8.531 -11.921 1.00 96.31 172 GLN A N 1
ATOM 1355 C CA . GLN A 1 172 ? 11.400 9.897 -12.091 1.00 96.31 172 GLN A CA 1
ATOM 1356 C C . GLN A 1 172 ? 9.945 9.925 -12.569 1.00 96.31 172 GLN A C 1
ATOM 1358 O O . GLN A 1 172 ? 9.158 10.704 -12.040 1.00 96.31 172 GLN A O 1
ATOM 1363 N N . LYS A 1 173 ? 9.581 9.061 -13.527 1.00 96.75 173 LYS A N 1
ATOM 1364 C CA . LYS A 1 173 ? 8.209 8.948 -14.038 1.00 96.75 173 LYS A CA 1
ATOM 1365 C C . LYS A 1 173 ? 7.225 8.554 -12.934 1.00 96.75 173 LYS A C 1
ATOM 1367 O O . LYS A 1 173 ? 6.148 9.126 -12.855 1.00 96.75 173 LYS A O 1
ATOM 1372 N N . HIS A 1 174 ? 7.585 7.577 -12.103 1.00 97.75 174 HIS A N 1
ATOM 1373 C CA . HIS A 1 174 ? 6.661 6.980 -11.135 1.00 97.75 174 HIS A CA 1
ATOM 1374 C C . HIS A 1 174 ? 6.688 7.629 -9.744 1.00 97.75 174 HIS A C 1
ATOM 1376 O O . HIS A 1 174 ? 5.781 7.404 -8.946 1.00 97.75 174 HIS A O 1
ATOM 1382 N N . ARG A 1 175 ? 7.685 8.471 -9.449 1.00 96.19 175 ARG A N 1
ATOM 1383 C CA . ARG A 1 175 ? 7.791 9.178 -8.165 1.00 96.19 175 ARG A CA 1
ATOM 1384 C C . ARG A 1 175 ? 6.565 10.022 -7.813 1.00 96.19 175 ARG A C 1
ATOM 1386 O O . ARG A 1 175 ? 6.117 9.874 -6.681 1.00 96.19 175 ARG A O 1
ATOM 1393 N N . PRO A 1 176 ? 6.008 10.867 -8.706 1.00 93.81 176 PRO A N 1
ATOM 1394 C CA . PRO A 1 176 ? 4.829 11.658 -8.360 1.00 93.81 176 PRO A CA 1
ATOM 1395 C C . PRO A 1 176 ? 3.659 10.789 -7.891 1.00 93.81 176 PRO A C 1
ATOM 1397 O O . PRO A 1 176 ? 3.014 11.122 -6.903 1.00 93.81 176 PRO A O 1
ATOM 1400 N N . LEU A 1 177 ? 3.446 9.632 -8.529 1.00 95.25 177 LEU A N 1
ATOM 1401 C CA . LEU A 1 177 ? 2.414 8.685 -8.113 1.00 95.25 177 LEU A CA 1
ATOM 1402 C C . LEU A 1 177 ? 2.711 8.080 -6.735 1.00 95.25 177 LEU A C 1
ATOM 1404 O O . LEU A 1 177 ? 1.825 8.030 -5.888 1.00 95.25 177 LEU A O 1
ATOM 1408 N N . ALA A 1 178 ? 3.945 7.631 -6.490 1.00 96.44 178 ALA A N 1
ATOM 1409 C CA . ALA A 1 178 ? 4.322 7.069 -5.191 1.00 96.44 178 ALA A CA 1
ATOM 1410 C C . ALA A 1 178 ? 4.150 8.093 -4.051 1.00 96.44 178 ALA A C 1
ATOM 1412 O O . ALA A 1 178 ? 3.611 7.769 -2.995 1.00 96.44 178 ALA A O 1
ATOM 1413 N N . GLU A 1 179 ? 4.541 9.348 -4.284 1.00 93.88 179 GLU A N 1
ATOM 1414 C CA . GLU A 1 179 ? 4.343 10.455 -3.344 1.00 93.88 179 GLU A CA 1
ATOM 1415 C C . GLU A 1 179 ? 2.856 10.773 -3.121 1.00 93.88 179 GLU A C 1
ATOM 1417 O O . GLU A 1 179 ? 2.431 10.959 -1.980 1.00 93.88 179 GLU A O 1
ATOM 1422 N N . GLN A 1 180 ? 2.046 10.760 -4.184 1.00 92.12 180 GLN A N 1
ATOM 1423 C CA . GLN A 1 180 ? 0.596 10.926 -4.089 1.00 92.12 180 GLN A CA 1
ATOM 1424 C C . GLN A 1 180 ? -0.050 9.811 -3.257 1.00 92.12 180 GLN A C 1
ATOM 1426 O O . GLN A 1 180 ? -0.889 10.095 -2.403 1.00 92.12 180 GLN A O 1
ATOM 1431 N N . ARG A 1 181 ? 0.337 8.546 -3.469 1.00 94.62 181 ARG A N 1
ATOM 1432 C CA . ARG A 1 181 ? -0.195 7.411 -2.699 1.00 94.62 181 ARG A CA 1
ATOM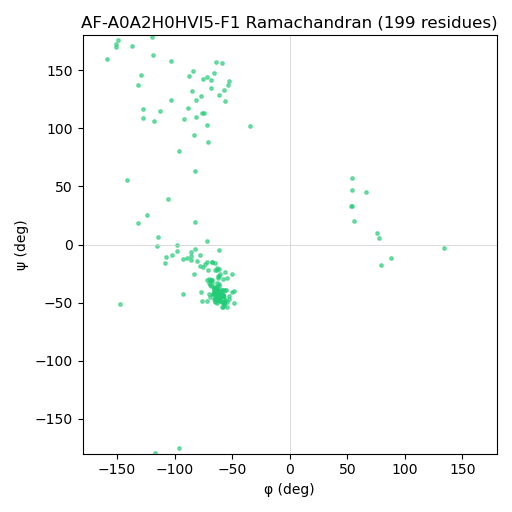 1433 C C . ARG A 1 181 ? 0.210 7.468 -1.228 1.00 94.62 181 ARG A C 1
ATOM 1435 O O . ARG A 1 181 ? -0.639 7.212 -0.380 1.00 94.62 181 ARG A O 1
ATOM 1442 N N . LEU A 1 182 ? 1.441 7.885 -0.915 1.00 93.38 182 LEU A N 1
ATOM 1443 C CA . LEU A 1 182 ? 1.870 8.136 0.468 1.00 93.38 182 LEU A CA 1
ATOM 1444 C C . LEU A 1 182 ? 1.036 9.225 1.148 1.00 93.38 182 LEU A C 1
ATOM 1446 O O . LEU A 1 182 ? 0.600 9.050 2.285 1.00 93.38 182 LEU A O 1
ATOM 1450 N N . HIS A 1 183 ? 0.802 10.343 0.459 1.00 90.81 183 HIS A N 1
ATOM 1451 C CA . HIS A 1 183 ? -0.030 11.418 0.991 1.00 90.81 183 HIS A CA 1
ATOM 1452 C C . HIS A 1 183 ? -1.462 10.931 1.258 1.00 90.81 183 HIS A C 1
ATOM 1454 O O . HIS A 1 183 ? -1.996 11.130 2.350 1.00 90.81 183 HIS A O 1
ATOM 1460 N N . LEU A 1 184 ? -2.053 10.227 0.289 1.00 91.06 184 LEU A N 1
ATOM 1461 C CA . LEU A 1 184 ? -3.411 9.700 0.382 1.00 91.06 184 LEU A CA 1
ATOM 1462 C C . LEU A 1 184 ? -3.565 8.671 1.515 1.00 91.06 184 LEU A C 1
ATOM 1464 O O . LEU A 1 184 ? -4.561 8.717 2.238 1.00 91.06 184 LEU A O 1
ATOM 1468 N N . ALA A 1 185 ? -2.556 7.819 1.730 1.00 94.19 185 ALA A N 1
ATOM 1469 C CA . ALA A 1 185 ? -2.501 6.911 2.874 1.00 94.19 185 ALA A CA 1
ATOM 1470 C C . ALA A 1 185 ? -2.563 7.676 4.203 1.00 94.19 185 ALA A C 1
ATOM 1472 O O . ALA A 1 185 ? -3.312 7.298 5.100 1.00 94.19 185 ALA A O 1
ATOM 1473 N N . GLY A 1 186 ? -1.828 8.789 4.316 1.00 92.12 186 GLY A N 1
ATOM 1474 C CA . GLY A 1 186 ? -1.849 9.653 5.498 1.00 92.12 186 GLY A CA 1
ATOM 1475 C C . GLY A 1 186 ? -3.217 10.292 5.755 1.00 92.12 186 GLY A C 1
ATOM 1476 O O . GLY A 1 186 ? -3.712 10.247 6.883 1.00 92.12 186 GLY A O 1
ATOM 1477 N N . VAL A 1 187 ? -3.859 10.838 4.715 1.00 89.75 187 VAL A N 1
ATOM 1478 C CA . VAL A 1 187 ? -5.202 11.442 4.817 1.00 89.75 187 VAL A CA 1
ATOM 1479 C C . VAL A 1 187 ? -6.239 10.403 5.255 1.00 89.75 187 VAL A C 1
ATOM 1481 O O . VAL A 1 187 ? -6.995 10.636 6.200 1.00 89.75 187 VAL A O 1
ATOM 1484 N N . ARG A 1 188 ? -6.255 9.230 4.612 1.00 92.94 188 ARG A N 1
ATOM 1485 C CA . ARG A 1 188 ? -7.207 8.150 4.915 1.00 92.94 188 ARG A CA 1
ATOM 1486 C C . ARG A 1 188 ? -6.962 7.512 6.275 1.00 92.94 188 ARG A C 1
ATOM 1488 O O . ARG A 1 188 ? -7.925 7.218 6.981 1.00 92.94 188 ARG A O 1
ATOM 1495 N N . LEU A 1 189 ? -5.702 7.380 6.690 1.00 94.50 189 LEU A N 1
ATOM 1496 C CA . LEU A 1 189 ? -5.354 6.962 8.045 1.00 94.50 189 LEU A CA 1
ATOM 1497 C C . LEU A 1 189 ? -5.905 7.950 9.078 1.00 94.50 189 LEU A C 1
ATOM 1499 O O . LEU A 1 189 ? -6.534 7.527 10.043 1.00 94.50 189 LEU A O 1
ATOM 1503 N N . ALA A 1 190 ? -5.720 9.258 8.871 1.00 91.69 190 ALA A N 1
ATOM 1504 C CA . ALA A 1 190 ? -6.249 10.272 9.780 1.00 91.69 190 ALA A CA 1
ATOM 1505 C C . ALA A 1 190 ? -7.782 10.209 9.879 1.00 91.69 190 ALA A C 1
ATOM 1507 O O . ALA A 1 190 ? -8.322 10.236 10.984 1.00 91.69 190 ALA A O 1
ATOM 1508 N N . MET A 1 191 ? -8.487 10.056 8.752 1.00 89.19 191 MET A N 1
ATOM 1509 C CA . MET A 1 191 ? -9.943 9.863 8.747 1.00 89.19 191 MET A CA 1
ATOM 1510 C C . MET A 1 191 ? -10.374 8.627 9.530 1.00 89.19 191 MET A C 1
ATOM 1512 O O . MET A 1 191 ? -11.267 8.709 10.371 1.00 89.19 191 MET A O 1
ATOM 1516 N N . LEU A 1 192 ? -9.737 7.489 9.260 1.00 92.00 192 LEU A N 1
ATOM 1517 C CA . LEU A 1 192 ? -10.067 6.218 9.887 1.00 92.00 192 LEU A CA 1
ATOM 1518 C C . LEU A 1 192 ? -9.821 6.263 11.403 1.00 92.00 192 LEU A C 1
ATOM 1520 O O . LEU A 1 192 ? -10.679 5.834 12.172 1.00 92.00 192 LEU A O 1
ATOM 1524 N N . LEU A 1 193 ? -8.700 6.845 11.843 1.00 94.25 193 LEU A N 1
ATOM 1525 C CA . LEU A 1 193 ? -8.385 7.019 13.264 1.00 94.25 193 LEU A CA 1
ATOM 1526 C C . LEU A 1 193 ? -9.344 7.986 13.960 1.00 94.25 193 LEU A C 1
ATOM 1528 O O . LEU A 1 193 ? -9.792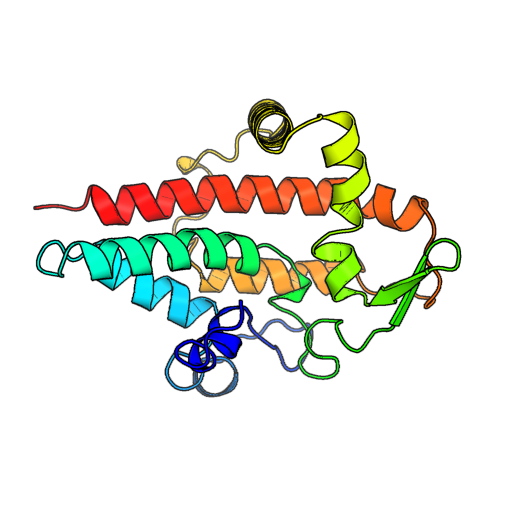 7.684 15.063 1.00 94.25 193 LEU A O 1
ATOM 1532 N N . ASN A 1 194 ? -9.681 9.113 13.325 1.00 91.25 194 ASN A N 1
ATOM 1533 C CA . ASN A 1 194 ? -10.663 10.046 13.868 1.00 91.25 194 ASN A CA 1
ATOM 1534 C C . ASN A 1 194 ? -12.000 9.329 14.064 1.00 91.25 194 ASN A C 1
ATOM 1536 O O . ASN A 1 194 ? -12.478 9.258 15.187 1.00 91.25 194 ASN A O 1
ATOM 1540 N N . ASN A 1 195 ? -12.537 8.689 13.024 1.00 89.62 195 ASN A N 1
ATOM 1541 C CA . ASN A 1 195 ? -13.811 7.972 13.106 1.00 89.62 195 ASN A CA 1
ATOM 1542 C C . ASN A 1 195 ? -13.806 6.861 14.171 1.00 89.62 195 ASN A C 1
ATOM 1544 O O . ASN A 1 195 ? -14.779 6.709 14.907 1.00 89.62 195 ASN A O 1
ATOM 1548 N N . ALA A 1 196 ? -12.715 6.096 14.276 1.00 91.06 196 ALA A N 1
ATOM 1549 C CA . ALA A 1 196 ? -12.601 4.995 15.232 1.00 91.06 196 ALA A CA 1
ATOM 1550 C C . ALA A 1 196 ? -12.487 5.465 16.692 1.00 91.06 196 ALA A C 1
ATOM 1552 O O . ALA A 1 196 ? -12.885 4.736 17.597 1.00 91.06 196 ALA A O 1
ATOM 1553 N N . LEU A 1 197 ? -11.916 6.649 16.934 1.00 90.94 197 LEU A N 1
ATOM 1554 C CA . LEU A 1 197 ? -11.602 7.134 18.282 1.00 90.94 197 LEU A CA 1
ATOM 1555 C C . LEU A 1 197 ? -12.527 8.259 18.771 1.00 90.94 197 LEU A C 1
ATOM 1557 O O . LEU A 1 197 ? -12.473 8.586 19.955 1.00 90.94 197 LEU A O 1
ATOM 1561 N N . THR A 1 198 ? -13.363 8.836 17.900 1.00 84.06 198 THR A N 1
ATOM 1562 C CA . THR A 1 198 ? -14.315 9.910 18.246 1.00 84.06 198 THR A CA 1
ATOM 1563 C C . THR A 1 198 ? -15.793 9.522 18.095 1.00 84.06 198 THR A C 1
ATOM 1565 O O . THR A 1 198 ? -16.657 10.345 18.397 1.00 84.06 198 THR A O 1
ATOM 1568 N N . GLY A 1 199 ? -16.105 8.294 17.648 1.00 63.28 199 GLY A N 1
ATOM 1569 C CA . GLY A 1 199 ? -17.479 7.776 17.526 1.00 63.28 199 GLY A CA 1
ATOM 1570 C C . GLY A 1 199 ? -18.261 7.774 18.856 1.00 63.28 199 GLY A C 1
ATOM 1571 O O . GLY A 1 199 ? -17.641 7.785 19.920 1.00 63.28 199 GLY A O 1
ATOM 1572 N N . PRO A 1 200 ? -19.612 7.800 18.816 1.00 45.09 200 PRO A N 1
ATOM 1573 C CA . PRO A 1 200 ? -20.443 8.162 19.963 1.00 45.09 200 PRO A CA 1
ATOM 1574 C C . PRO A 1 200 ? -20.241 7.197 21.135 1.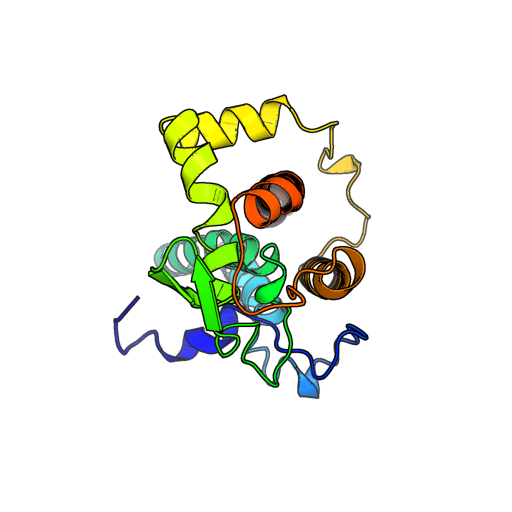00 45.09 200 PRO A C 1
ATOM 1576 O O . PRO A 1 200 ? -20.316 5.981 20.961 1.00 45.09 200 PRO A O 1
ATOM 1579 N N . HIS A 1 201 ? -19.972 7.778 22.306 1.00 41.56 201 HIS A N 1
ATOM 1580 C CA . HIS A 1 201 ? -19.963 7.105 23.604 1.00 41.56 201 HIS A CA 1
ATOM 1581 C C . HIS A 1 201 ? -21.309 6.458 23.937 1.00 41.56 201 HIS A C 1
ATOM 1583 O O . HIS A 1 201 ? -22.352 7.074 23.612 1.00 41.56 201 HIS A O 1
#

Secondary structure (DSSP, 8-state):
---GGGGGGGGGG---BSSTT----HHHHSGGG-SHHHHHHHHHHHHH-TTS-HHHHHHHHHHHHHHHHHHHSGGGG-BGGGTTTTSSEEEETTEEEEHHHIIIIIHHHHHHHHHSSHHHHHHHHHHHS----TTTS-TT--HHHHHHHHHHHHHHTT-S-SSSEE-HHHHHHHHHHHHHHHHHHHHHHHHHHHHHHHS--

Mean predicted aligned error: 4.87 Å

Radius of gyration: 17.38 Å; Cα contacts (8 Å, |Δi|>4): 262; chains: 1; bounding box: 44×38×48 Å

Sequence (201 aa):
RGDENWRFTGPWHYLNVPDLGCDYQPPRDCPDGNCVIGAIDAQTRVLADASQPRQKRIEALKFVVHLVGDEHQPLHAGLRTDRGGNDFQINYLGEGWNLHSVWDSLILRQPLQHDGSWQAMSTRLASNAPLLSANELPPHSGPREWALESCALIGAESLYPRRHKISGSYLQKHRPLAEQRLHLAGVRLAMLLNNALTGPH

Nearest PDB structures (foldseek):
  8qjm-assembly1_A  TM=9.054E-01  e=8.640E-15  Stenotrophomonas maltophilia
  4cxv-assembly2_B  TM=8.832E-01  e=9.641E-12  Arabidopsis thaliana
  4cxp-assembly1_A  TM=8.788E-01  e=8.338E-12  Arabidopsis thaliana
  4cxv-assembly1_A  TM=8.733E-01  e=6.871E-12  Arabidopsis thaliana
  4dj4-assembly1_B  TM=8.525E-01  e=8.510E-11  Solanum lycopersicum